Protein AF-A0A7R8WBE5-F1 (afdb_monomer)

Radius of gyration: 30.14 Å; Cα contacts (8 Å, |Δi|>4): 657; chains: 1; bounding box: 67×29×109 Å

pLDDT: mean 89.68, std 11.78, range [39.59, 98.5]

InterPro domains:
  IPR008979 Galactose-binding-like domain superfamily [SSF49785] (114-246)

Sequence (251 aa):
MANLNPIDLLEPILEKFLTEACFDDVQCVVNNSTCAAGICGCSSSFTALGNEICLPVRTTLGEPCMEQLQCYTNINNSVCDNVTKTCKCSVDYYSPDNIRCIYALFHCGGEVVPAIPITDHQTSTRIVSCDTCVPVLDVDVILSVSHTYFKDLEFRLEYTETGSYSVLRESGCNFDGYVDLITIDEGGTAGNFQDLCNSATSPPSHIPSTPLSVFNGLNSCGTWNLSIYDNFSGDSGTLEHVELVIRTGTV

Solvent-accessible surface area (backbone atoms only — not comparable to full-atom values): 13232 Å² total; per-residue (Å²): 140,81,84,86,77,95,79,85,87,71,76,77,77,66,75,31,46,44,78,36,78,36,90,46,40,87,29,25,66,33,66,64,33,30,40,54,97,44,24,13,35,46,32,97,61,31,41,67,56,76,50,68,39,47,43,65,48,36,73,44,51,66,42,78,41,92,48,47,63,27,20,33,74,67,20,52,59,29,29,39,36,90,84,82,32,19,18,39,49,32,91,69,31,23,49,95,75,41,52,50,39,43,74,20,65,45,79,26,51,65,66,96,54,85,60,44,69,39,43,52,73,36,76,31,75,47,83,32,61,26,88,62,76,42,51,26,67,43,54,34,43,35,38,22,41,42,27,56,49,47,22,34,42,26,33,35,43,30,40,62,91,76,64,48,66,27,42,40,22,58,59,40,60,90,26,73,44,64,33,56,44,36,35,36,25,70,85,28,79,64,44,51,46,45,73,63,47,88,67,57,44,52,82,59,28,17,15,35,70,36,58,48,66,75,48,47,70,38,68,52,38,47,53,32,39,43,36,38,32,28,74,47,78,94,49,47,32,32,43,57,44,52,29,37,41,35,31,38,66,77,130

Nearest PDB structures (foldseek):
  1p8j-assembly1_A  TM=6.246E-01  e=1.361E-04  Mus musculus
  3wqb-assembly1_A  TM=5.969E-01  e=2.625E-04  Aeromonas sobria
  3hjr-assembly1_A  TM=5.624E-01  e=7.427E-04  Aeromonas sobria
  5ta5-assembly3_A  TM=5.696E-01  e=3.823E-02  Bacteroides uniformis
  9b45-assembly1_1  TM=2.164E-01  e=1.138E+00  Pseudomonas virus Pa193

Organism: NCBI:txid163714

Foldseek 3Di:
DDDDDPPDPDDPLCAAWFQDFADFQVNDPAPQWTQDPRTIAHHPQWHDDPGRHTHGADQFWFAAADFQCSDCVQAPQWGQDPPSNTIAGHPQWADPPRRYTDGQKDKWFQDQDDWWKAAAQDKDKDKTFDPDWFFFPFKKKKWFKWKQWPLQKWKKKADVVVRQIFGQEDRDDGAGTGEGIAIEAQVFPVEAPHPDHYYDHPPPHHYGPGHPCSRGRPIPGDIMMIMMGGRHHDMMMITRGIMMITGHHDD

Secondary structure (DSSP, 8-state):
---------------B-TTSB-SSGGGB-STTEEEETTEEEE-TTEEEETTTEEEEPP-STT-B-SSHHHHHTTSTTEEE-TTT-BEEEPTTEE-SSSS--EESEEEEE----PPEEEETT-EEEEEEEE----B-SEEEEEEEEEES-GGGEEEEEEETTTTEEEEEE-S-S---S-EEEEEE-TT-SS-BGGG--S---SSSPBB-SS-GGGGTTSB--EEEEEEEEE-SSS-EEEEEEEEEEEE----

Structure (mmCIF, N/CA/C/O backbone):
data_AF-A0A7R8WBE5-F1
#
_entry.id   AF-A0A7R8WBE5-F1
#
loop_
_atom_site.group_PDB
_atom_site.id
_atom_site.type_symbol
_atom_site.label_atom_id
_atom_site.label_alt_id
_atom_site.label_comp_id
_atom_site.label_asym_id
_atom_site.label_entity_id
_atom_site.label_seq_id
_atom_site.pdbx_PDB_ins_code
_atom_site.Cartn_x
_atom_site.Cartn_y
_atom_site.Cartn_z
_atom_site.occupancy
_atom_site.B_iso_or_equiv
_atom_site.auth_seq_id
_atom_site.auth_comp_id
_atom_site.auth_asym_id
_atom_site.auth_atom_id
_atom_site.pdbx_PDB_model_num
ATOM 1 N N . MET A 1 1 ? 44.873 8.855 -76.104 1.00 40.56 1 MET A N 1
ATOM 2 C CA . MET A 1 1 ? 45.279 9.372 -74.779 1.00 40.56 1 MET A CA 1
ATOM 3 C C . MET A 1 1 ? 44.206 10.366 -74.361 1.00 40.56 1 MET A C 1
ATOM 5 O O . MET A 1 1 ? 43.999 11.298 -75.113 1.00 40.56 1 MET A O 1
ATOM 9 N N . ALA A 1 2 ? 43.420 10.210 -73.305 1.00 41.62 2 ALA A N 1
ATOM 10 C CA . ALA A 1 2 ? 43.362 9.205 -72.256 1.00 41.62 2 ALA A CA 1
ATOM 11 C C . ALA A 1 2 ? 41.883 8.905 -71.943 1.00 41.62 2 ALA A C 1
ATOM 13 O O . ALA A 1 2 ? 40.996 9.704 -72.229 1.00 41.62 2 ALA A O 1
ATOM 14 N N . ASN A 1 3 ? 41.671 7.700 -71.433 1.00 39.59 3 ASN A N 1
ATOM 15 C CA . ASN A 1 3 ? 40.405 7.052 -71.132 1.00 39.59 3 ASN A CA 1
ATOM 16 C C . ASN A 1 3 ? 39.716 7.746 -69.942 1.00 39.59 3 ASN A C 1
ATOM 18 O O . ASN A 1 3 ? 40.374 7.991 -68.932 1.00 39.59 3 ASN A O 1
ATOM 22 N N . LEU A 1 4 ? 38.421 8.050 -70.044 1.00 49.06 4 LEU A N 1
ATOM 23 C CA . LEU A 1 4 ? 37.615 8.429 -68.882 1.00 49.06 4 LEU A CA 1
ATOM 24 C C . LEU A 1 4 ? 37.269 7.139 -68.127 1.00 49.06 4 LEU A C 1
ATOM 26 O O . LEU A 1 4 ? 36.445 6.360 -68.597 1.00 49.06 4 LEU A O 1
ATOM 30 N N . ASN A 1 5 ? 37.906 6.904 -66.979 1.00 46.28 5 ASN A N 1
ATOM 31 C CA . ASN A 1 5 ? 37.453 5.894 -66.022 1.00 46.28 5 ASN A CA 1
ATOM 32 C C . ASN A 1 5 ? 36.338 6.505 -65.156 1.00 46.28 5 ASN A C 1
ATOM 34 O O . ASN A 1 5 ? 36.605 7.489 -64.466 1.00 46.28 5 ASN A O 1
ATOM 38 N N . PRO A 1 6 ? 35.121 5.937 -65.124 1.00 51.88 6 PRO A N 1
ATOM 39 C CA . PRO A 1 6 ? 34.110 6.298 -64.144 1.00 51.88 6 PRO A CA 1
ATOM 40 C C . PRO A 1 6 ? 34.308 5.431 -62.893 1.00 51.88 6 PRO A C 1
ATOM 42 O O . PRO A 1 6 ? 33.522 4.529 -62.630 1.00 51.88 6 PRO A O 1
ATOM 45 N N . ILE A 1 7 ? 35.402 5.637 -62.159 1.00 53.59 7 ILE A N 1
ATOM 46 C CA . ILE A 1 7 ? 35.627 4.986 -60.859 1.00 53.59 7 ILE A CA 1
ATOM 47 C C . ILE A 1 7 ? 36.315 6.001 -59.943 1.00 53.59 7 ILE A C 1
ATOM 49 O O . ILE A 1 7 ? 37.537 6.007 -59.878 1.00 53.59 7 ILE A O 1
ATOM 53 N N . ASP A 1 8 ? 35.533 6.908 -59.345 1.00 48.53 8 ASP A N 1
ATOM 54 C CA . ASP A 1 8 ? 35.791 7.492 -58.009 1.00 48.53 8 ASP A CA 1
ATOM 55 C C . ASP A 1 8 ? 34.683 8.488 -57.608 1.00 48.53 8 ASP A C 1
ATOM 57 O O . ASP A 1 8 ? 34.889 9.689 -57.457 1.00 48.53 8 ASP A O 1
ATOM 61 N N . LEU A 1 9 ? 33.452 7.992 -57.467 1.00 49.88 9 LEU A N 1
ATOM 62 C CA . LEU A 1 9 ? 32.398 8.698 -56.729 1.00 49.88 9 LEU A CA 1
ATOM 63 C C . LEU A 1 9 ? 31.740 7.726 -55.750 1.00 49.88 9 LEU A C 1
ATOM 65 O O . LEU A 1 9 ? 30.542 7.473 -55.811 1.00 49.88 9 LEU A O 1
ATOM 69 N N . LEU A 1 10 ? 32.538 7.152 -54.857 1.00 52.06 10 LEU A N 1
ATOM 70 C CA . LEU A 1 10 ? 32.039 6.829 -53.529 1.00 52.06 10 LEU A CA 1
ATOM 71 C C . LEU A 1 10 ? 32.859 7.692 -52.579 1.00 52.06 10 LEU A C 1
ATOM 73 O O . LEU A 1 10 ? 34.027 7.401 -52.330 1.00 52.06 10 LEU A O 1
ATOM 77 N N . GLU A 1 11 ? 32.268 8.777 -52.076 1.00 59.34 11 GLU A N 1
ATOM 78 C CA . GLU A 1 11 ? 32.771 9.327 -50.821 1.00 59.34 11 GLU A CA 1
ATOM 79 C C . GLU A 1 11 ? 32.817 8.167 -49.813 1.00 59.34 11 GLU A C 1
ATOM 81 O O . GLU A 1 11 ? 31.879 7.358 -49.794 1.00 59.34 11 GLU A O 1
ATOM 86 N N . PRO A 1 12 ? 33.896 8.018 -49.023 1.00 62.59 12 PRO A N 1
ATOM 87 C CA . PRO A 1 12 ? 33.910 7.009 -47.980 1.00 62.59 12 PRO A CA 1
ATOM 88 C C . PRO A 1 12 ? 32.681 7.259 -47.111 1.00 62.59 12 PRO A C 1
ATOM 90 O O . PRO A 1 12 ? 32.486 8.379 -46.634 1.00 62.59 12 PRO A O 1
ATOM 93 N N . ILE A 1 13 ? 31.827 6.242 -46.965 1.00 64.94 13 ILE A N 1
ATOM 94 C CA . ILE A 1 13 ? 30.697 6.299 -46.041 1.00 64.94 13 ILE A CA 1
ATOM 95 C C . ILE A 1 13 ? 31.324 6.607 -44.686 1.00 64.94 13 ILE A C 1
ATOM 97 O O . ILE A 1 13 ? 32.017 5.765 -44.121 1.00 64.94 13 ILE A O 1
ATOM 101 N N . LEU A 1 14 ? 31.185 7.853 -44.229 1.00 78.12 14 LEU A N 1
ATOM 102 C CA . LEU A 1 14 ? 31.718 8.255 -42.940 1.00 78.12 14 LEU A CA 1
ATOM 103 C C . LEU A 1 14 ? 30.931 7.466 -41.903 1.00 78.12 14 LEU A C 1
ATOM 105 O O . LEU A 1 14 ? 29.740 7.718 -41.735 1.00 78.12 14 LEU A O 1
ATOM 109 N N . GLU A 1 15 ? 31.596 6.486 -41.304 1.00 84.06 15 GLU A N 1
ATOM 110 C CA . GLU A 1 15 ? 31.075 5.630 -40.250 1.00 84.06 15 GLU A CA 1
ATOM 111 C C . GLU A 1 15 ? 30.849 6.459 -38.984 1.00 84.06 15 GLU A C 1
ATOM 113 O O . GLU A 1 15 ? 31.760 7.155 -38.532 1.00 84.06 15 GLU A O 1
ATOM 118 N N . LYS A 1 16 ? 29.626 6.420 -38.445 1.00 90.75 16 LYS A N 1
ATOM 119 C CA . LYS A 1 16 ? 29.186 7.262 -37.328 1.00 90.75 16 LYS A CA 1
ATOM 120 C C . LYS A 1 16 ? 28.646 6.445 -36.168 1.00 90.75 16 LYS A C 1
ATOM 122 O O . LYS A 1 16 ? 27.872 5.502 -36.351 1.00 90.75 16 LYS A O 1
ATOM 127 N N . PHE A 1 17 ? 29.038 6.845 -34.970 1.00 93.12 17 PHE A N 1
ATOM 128 C CA . PHE A 1 17 ? 28.568 6.307 -33.702 1.00 93.12 17 PHE A CA 1
ATOM 129 C C . PHE A 1 17 ? 27.264 6.980 -33.267 1.00 93.12 17 PHE A C 1
ATOM 131 O O . PHE A 1 17 ? 26.779 7.928 -33.890 1.00 93.12 17 PHE A O 1
ATOM 138 N N . LEU A 1 18 ? 26.656 6.483 -32.189 1.00 93.62 18 LEU A N 1
ATOM 139 C CA . LEU A 1 18 ? 25.436 7.097 -31.667 1.00 93.62 18 LEU A CA 1
ATOM 140 C C . LEU A 1 18 ? 25.699 8.556 -31.274 1.00 93.62 18 LEU A C 1
ATOM 142 O O . LEU A 1 18 ? 26.804 8.913 -30.868 1.00 93.62 18 LEU A O 1
ATOM 146 N N . THR A 1 19 ? 24.656 9.383 -31.342 1.00 93.31 19 THR A N 1
ATOM 147 C CA . THR A 1 19 ? 24.654 10.840 -31.097 1.00 93.31 19 THR A CA 1
ATOM 148 C C . THR A 1 19 ? 25.354 11.695 -32.159 1.00 93.31 19 THR A C 1
ATOM 150 O O . THR A 1 19 ? 25.241 12.920 -32.120 1.00 93.31 19 THR A O 1
ATOM 153 N N . GLU A 1 20 ? 26.005 11.085 -33.150 1.00 94.88 20 GLU A N 1
ATOM 154 C CA . GLU A 1 20 ? 26.612 11.804 -34.270 1.00 94.88 20 GLU A CA 1
ATOM 155 C C . GLU A 1 20 ? 25.598 12.097 -35.386 1.00 94.88 20 GLU A C 1
ATOM 157 O O . GLU A 1 20 ? 24.653 11.342 -35.618 1.00 94.88 20 GLU A O 1
ATOM 162 N N . ALA A 1 21 ? 25.789 13.215 -36.091 1.00 94.69 21 ALA A N 1
ATOM 163 C CA . ALA A 1 21 ? 24.868 13.664 -37.132 1.00 94.69 21 ALA A CA 1
ATOM 164 C C . ALA A 1 21 ? 24.944 12.773 -38.378 1.00 94.69 21 ALA A C 1
ATOM 166 O O . ALA A 1 21 ? 26.038 12.552 -38.876 1.00 94.69 21 ALA A O 1
ATOM 167 N N . CYS A 1 22 ? 23.828 12.350 -38.958 1.00 94.62 22 CYS A N 1
ATOM 168 C CA . CYS A 1 22 ? 23.742 11.452 -40.115 1.00 94.62 22 CYS A CA 1
ATOM 169 C C . CYS A 1 22 ? 22.731 11.957 -41.158 1.00 94.62 22 CYS A C 1
ATOM 171 O O . CYS A 1 22 ? 21.943 12.864 -40.897 1.00 94.62 22 CYS A O 1
ATOM 173 N N . PHE A 1 23 ? 22.766 11.359 -42.346 1.00 93.25 23 PHE A N 1
ATOM 174 C CA . PHE A 1 23 ? 21.834 11.593 -43.449 1.00 93.25 23 PHE A CA 1
ATOM 175 C C . PHE A 1 23 ? 21.005 10.346 -43.788 1.00 93.25 23 PHE A C 1
ATOM 177 O O . PHE A 1 23 ? 19.874 10.492 -44.239 1.00 93.25 23 PHE A O 1
ATOM 184 N N . ASP A 1 24 ? 21.556 9.148 -43.570 1.00 92.38 24 ASP A N 1
ATOM 185 C CA . ASP A 1 24 ? 20.914 7.853 -43.828 1.00 92.38 24 ASP A CA 1
ATOM 186 C C . ASP A 1 24 ? 21.380 6.820 -42.781 1.00 92.38 24 ASP A C 1
ATOM 188 O O . ASP A 1 24 ? 22.461 6.965 -42.198 1.00 92.38 24 ASP A O 1
ATOM 192 N N . ASP A 1 25 ? 20.579 5.779 -42.559 1.00 92.62 25 ASP A N 1
ATOM 193 C CA . ASP A 1 25 ? 20.819 4.670 -41.630 1.00 92.62 25 ASP A CA 1
ATOM 194 C C . ASP A 1 25 ? 22.159 3.975 -41.897 1.00 92.62 25 ASP A C 1
ATOM 196 O O . ASP A 1 25 ? 22.842 3.572 -40.960 1.00 92.62 25 ASP A O 1
ATOM 200 N N . VAL A 1 26 ? 22.584 3.895 -43.164 1.00 91.38 26 VAL A N 1
ATOM 201 C CA . VAL A 1 26 ? 23.841 3.238 -43.577 1.00 91.38 26 VAL A CA 1
ATOM 202 C C . VAL A 1 26 ? 25.085 3.885 -42.949 1.00 91.38 26 VAL A C 1
ATOM 204 O O . VAL A 1 26 ? 26.120 3.235 -42.825 1.00 91.38 26 VAL A O 1
ATOM 207 N N . GLN A 1 27 ? 25.007 5.155 -42.541 1.00 94.19 27 GLN A N 1
ATOM 208 C CA . GLN A 1 27 ? 26.122 5.836 -41.873 1.00 94.19 27 GLN A CA 1
ATOM 209 C C . GLN A 1 27 ? 26.265 5.434 -40.404 1.00 94.19 27 GLN A C 1
ATOM 211 O O . GLN A 1 27 ? 27.336 5.624 -39.833 1.00 94.19 27 GLN A O 1
ATOM 216 N N . CYS A 1 28 ? 25.211 4.906 -39.783 1.00 94.38 28 CYS A N 1
ATOM 217 C CA . CYS A 1 28 ? 25.206 4.552 -38.374 1.00 94.38 28 CYS A CA 1
ATOM 218 C C . CYS A 1 28 ? 25.746 3.129 -38.196 1.00 94.38 28 CYS A C 1
ATOM 220 O O . CYS A 1 28 ? 25.062 2.144 -38.467 1.00 94.38 28 CYS A O 1
ATOM 222 N N . VAL A 1 29 ? 26.998 3.008 -37.747 1.00 94.31 29 VAL A N 1
ATOM 223 C CA . VAL A 1 29 ? 27.699 1.708 -37.722 1.00 94.31 29 VAL A CA 1
ATOM 224 C C . VAL A 1 29 ? 27.355 0.833 -36.530 1.00 94.31 29 VAL A C 1
ATOM 226 O O . VAL A 1 29 ? 27.657 -0.361 -36.518 1.00 94.31 29 VAL A O 1
ATOM 229 N N . VAL A 1 30 ? 26.727 1.409 -35.507 1.00 95.00 30 VAL A N 1
ATOM 230 C CA . VAL A 1 30 ? 26.312 0.657 -34.325 1.00 95.00 30 VAL A CA 1
ATOM 231 C C . VAL A 1 30 ? 25.180 -0.297 -34.711 1.00 95.00 30 VAL A C 1
ATOM 233 O O . VAL A 1 30 ? 24.183 0.102 -35.310 1.00 95.00 30 VAL A O 1
ATOM 236 N N . ASN A 1 31 ? 25.307 -1.578 -34.361 1.00 95.31 31 ASN A N 1
ATOM 237 C CA . ASN A 1 31 ? 24.268 -2.563 -34.665 1.00 95.31 31 ASN A CA 1
ATOM 238 C C . ASN A 1 31 ? 22.926 -2.156 -34.047 1.00 95.31 31 ASN A C 1
ATOM 240 O O . ASN A 1 31 ? 22.862 -1.803 -32.871 1.00 95.31 31 ASN A O 1
ATOM 244 N N . ASN A 1 32 ? 21.848 -2.277 -34.827 1.00 95.81 32 ASN A N 1
ATOM 245 C CA . ASN A 1 32 ? 20.503 -1.826 -34.456 1.00 95.81 32 ASN A CA 1
ATOM 246 C C . ASN A 1 32 ? 20.401 -0.310 -34.224 1.00 95.81 32 ASN A C 1
ATOM 248 O O . ASN A 1 32 ? 19.557 0.137 -33.443 1.00 95.81 32 ASN A O 1
ATOM 252 N N . SER A 1 33 ? 21.234 0.485 -34.897 1.00 96.62 33 SER A N 1
ATOM 253 C CA . SER A 1 33 ? 21.090 1.938 -34.965 1.00 96.62 33 SER A CA 1
ATOM 254 C C . SER A 1 33 ? 20.481 2.389 -36.295 1.00 96.62 33 SER A C 1
ATOM 256 O O . SER A 1 33 ? 20.549 1.683 -37.298 1.00 96.62 33 SER A O 1
ATOM 258 N N . THR A 1 34 ? 19.825 3.543 -36.265 1.00 96.62 34 THR A N 1
ATOM 259 C CA . THR A 1 34 ? 19.151 4.194 -37.394 1.00 96.62 34 THR A CA 1
ATOM 260 C C . THR A 1 34 ? 19.415 5.692 -37.335 1.00 96.62 34 THR A C 1
ATOM 262 O O . THR A 1 34 ? 19.589 6.262 -36.252 1.00 96.62 34 THR A O 1
ATOM 265 N N . CYS A 1 35 ? 19.391 6.347 -38.485 1.00 96.12 35 CYS A N 1
ATOM 266 C CA . CYS A 1 35 ? 19.456 7.784 -38.613 1.00 96.12 35 CYS A CA 1
ATOM 267 C C . CYS A 1 35 ? 18.069 8.403 -38.405 1.00 96.12 35 CYS A C 1
ATOM 269 O O . CYS A 1 35 ? 17.251 8.501 -39.320 1.00 96.12 35 CYS A O 1
ATOM 271 N N . ALA A 1 36 ? 17.797 8.862 -37.185 1.00 95.25 36 ALA A N 1
ATOM 272 C CA . ALA A 1 36 ? 16.533 9.497 -36.832 1.00 95.25 36 ALA A CA 1
ATOM 273 C C . ALA A 1 36 ? 16.748 10.989 -36.568 1.00 95.25 36 ALA A C 1
ATOM 275 O O . ALA A 1 36 ? 17.616 11.378 -35.792 1.00 95.25 36 ALA A O 1
ATOM 276 N N . ALA A 1 37 ? 15.954 11.842 -37.223 1.00 93.62 37 ALA A N 1
ATOM 277 C CA . ALA A 1 37 ? 16.069 13.302 -37.112 1.00 93.62 37 ALA A CA 1
ATOM 278 C C . ALA A 1 37 ? 17.494 13.840 -37.388 1.00 93.62 37 ALA A C 1
ATOM 280 O O . ALA A 1 37 ? 17.921 14.832 -36.800 1.00 93.62 37 ALA A O 1
ATOM 281 N N . GLY A 1 38 ? 18.223 13.180 -38.295 1.00 93.62 38 GLY A N 1
ATOM 282 C CA . GLY A 1 38 ? 19.586 13.549 -38.667 1.00 93.62 38 GLY A CA 1
ATOM 283 C C . GLY A 1 38 ? 20.644 13.197 -37.621 1.00 93.62 38 GLY A C 1
ATOM 284 O O . GLY A 1 38 ? 21.739 13.748 -37.682 1.00 93.62 38 GLY A O 1
ATOM 285 N N . ILE A 1 39 ? 20.341 12.316 -36.661 1.00 95.81 39 ILE A N 1
ATOM 286 C CA . ILE A 1 39 ? 21.272 11.836 -35.631 1.00 95.81 39 ILE A CA 1
ATOM 287 C C . ILE A 1 39 ? 21.209 10.304 -35.555 1.00 95.81 39 ILE A C 1
ATOM 289 O O . ILE A 1 39 ? 20.126 9.717 -35.556 1.00 95.81 39 ILE A O 1
ATOM 293 N N . CYS A 1 40 ? 22.367 9.647 -35.476 1.00 96.81 40 CYS A N 1
ATOM 294 C CA . CYS A 1 40 ? 22.437 8.209 -35.249 1.00 96.81 40 CYS A CA 1
ATOM 295 C C . CYS A 1 40 ? 21.942 7.881 -33.838 1.00 96.81 40 CYS A C 1
ATOM 297 O O . CYS A 1 40 ? 22.494 8.349 -32.840 1.00 96.81 40 CYS A O 1
ATOM 299 N N . GLY A 1 41 ? 20.904 7.058 -33.748 1.00 95.81 41 GLY A N 1
ATOM 300 C CA . GLY A 1 41 ? 20.312 6.604 -32.495 1.00 95.81 41 GLY A CA 1
ATOM 301 C C . GLY A 1 41 ? 19.938 5.132 -32.573 1.00 95.81 41 GLY A C 1
ATOM 302 O O . GLY A 1 41 ? 19.920 4.546 -33.651 1.00 95.81 41 GLY A O 1
ATOM 303 N N . CYS A 1 42 ? 19.644 4.513 -31.434 1.00 96.75 42 CYS A N 1
ATOM 304 C CA . CYS A 1 42 ? 19.151 3.141 -31.440 1.00 96.75 42 CYS A CA 1
ATOM 305 C C . CYS A 1 42 ? 17.768 3.050 -32.103 1.00 96.75 42 CYS A C 1
ATOM 307 O O . CYS A 1 42 ? 16.942 3.955 -31.980 1.00 96.75 42 CYS A O 1
ATOM 309 N N . SER A 1 43 ? 17.520 1.935 -32.789 1.00 95.12 43 SER A N 1
ATOM 310 C CA . SER A 1 43 ? 16.213 1.589 -33.355 1.00 95.12 43 SER A CA 1
ATOM 311 C C . SER A 1 43 ? 15.141 1.537 -32.259 1.00 95.12 43 SER A C 1
ATOM 313 O O . SER A 1 43 ? 15.453 1.327 -31.092 1.00 95.12 43 SER A O 1
ATOM 315 N N . SER A 1 44 ? 13.861 1.632 -32.624 1.00 90.00 44 SER A N 1
ATOM 316 C CA . SER A 1 44 ? 12.729 1.777 -31.684 1.00 90.00 44 SER A CA 1
ATOM 317 C C . SER A 1 44 ? 12.587 0.698 -30.595 1.00 90.00 44 SER A C 1
ATOM 319 O O . SER A 1 44 ? 11.914 0.930 -29.597 1.00 90.00 44 SER A O 1
ATOM 321 N N . SER A 1 45 ? 13.197 -0.479 -30.767 1.00 93.75 45 SER A N 1
ATOM 322 C CA . SER A 1 45 ? 13.199 -1.578 -29.780 1.00 93.75 45 SER A CA 1
ATOM 323 C C . SER A 1 45 ? 14.507 -1.685 -28.987 1.00 93.75 45 SER A C 1
ATOM 325 O O . SER A 1 45 ? 14.741 -2.679 -28.300 1.00 93.75 45 SER A O 1
ATOM 327 N N . PHE A 1 46 ? 15.382 -0.689 -29.105 1.00 96.06 46 PHE A N 1
ATOM 328 C CA . PHE A 1 46 ? 16.710 -0.676 -28.515 1.00 96.06 46 PHE A CA 1
ATOM 329 C C . PHE A 1 46 ? 16.974 0.631 -27.770 1.00 96.06 46 PHE A C 1
ATOM 331 O O . PHE A 1 46 ? 16.431 1.684 -28.088 1.00 96.06 46 PHE A O 1
ATOM 338 N N . THR A 1 47 ? 17.844 0.556 -26.774 1.00 94.88 47 THR A N 1
ATOM 339 C CA . THR A 1 47 ? 18.241 1.674 -25.926 1.00 94.88 47 THR A CA 1
ATOM 340 C C . THR A 1 47 ? 19.760 1.758 -25.849 1.00 94.88 47 THR A C 1
ATOM 342 O O . THR A 1 47 ? 20.452 0.737 -25.898 1.00 94.88 47 THR A O 1
ATOM 345 N N . ALA A 1 48 ? 20.285 2.979 -25.797 1.00 94.56 48 ALA A N 1
ATOM 346 C CA . ALA A 1 48 ? 21.713 3.237 -25.928 1.00 94.56 48 ALA A CA 1
ATOM 347 C C . ALA A 1 48 ? 22.443 3.025 -24.595 1.00 94.56 48 ALA A C 1
ATOM 349 O O . ALA A 1 48 ? 22.144 3.690 -23.604 1.00 94.56 48 ALA A O 1
ATOM 350 N N . LEU A 1 49 ? 23.440 2.142 -24.582 1.00 93.44 49 LEU A N 1
ATOM 351 C CA . LEU A 1 49 ? 24.450 2.076 -23.530 1.00 93.44 49 LEU A CA 1
ATOM 352 C C . LEU A 1 49 ? 25.718 2.764 -24.046 1.00 93.44 49 LEU A C 1
ATOM 354 O O . LEU A 1 49 ? 26.487 2.189 -24.816 1.00 93.44 49 LEU A O 1
ATOM 358 N N . GLY A 1 50 ? 25.922 4.014 -23.632 1.00 90.50 50 GLY A N 1
ATOM 359 C CA . GLY A 1 50 ? 26.983 4.852 -24.193 1.00 90.50 50 GLY A CA 1
ATOM 360 C C . GLY A 1 50 ? 26.725 5.181 -25.667 1.00 90.50 50 GLY A C 1
ATOM 361 O O . GLY A 1 50 ? 25.576 5.305 -26.089 1.00 90.50 50 GLY A O 1
ATOM 362 N N . ASN A 1 51 ? 27.793 5.338 -26.449 1.00 91.56 51 ASN A N 1
ATOM 363 C CA . ASN A 1 51 ? 27.731 5.707 -27.866 1.00 91.56 51 ASN A CA 1
ATOM 364 C C . ASN A 1 51 ? 27.957 4.533 -28.840 1.00 91.56 51 ASN A C 1
ATOM 366 O O . ASN A 1 51 ? 27.894 4.729 -30.052 1.00 91.56 51 ASN A O 1
ATOM 370 N N . GLU A 1 52 ? 28.216 3.329 -28.328 1.00 93.62 52 GLU A N 1
ATOM 371 C CA . GLU A 1 52 ? 28.679 2.185 -29.131 1.00 93.62 52 GLU A CA 1
ATOM 372 C C . GLU A 1 52 ? 27.731 0.981 -29.099 1.00 93.62 52 GLU A C 1
ATOM 374 O O . GLU A 1 52 ? 27.871 0.067 -29.911 1.00 93.62 52 GLU A O 1
ATOM 379 N N . ILE A 1 53 ? 26.773 0.944 -28.166 1.00 94.56 53 ILE A N 1
ATOM 380 C CA . ILE A 1 53 ? 25.970 -0.254 -27.907 1.00 94.56 53 ILE A CA 1
ATOM 381 C C . ILE A 1 53 ? 24.486 0.099 -27.880 1.00 94.56 53 ILE A C 1
ATOM 383 O O . ILE A 1 53 ? 24.039 0.918 -27.081 1.00 94.56 53 ILE A O 1
ATOM 387 N N . CYS A 1 54 ? 23.709 -0.601 -28.704 1.00 96.44 54 CYS A N 1
ATOM 388 C CA . CYS A 1 54 ? 22.255 -0.629 -28.621 1.00 96.44 54 CYS A CA 1
ATOM 389 C C . CYS A 1 54 ? 21.804 -1.945 -27.985 1.00 96.44 54 CYS A C 1
ATOM 391 O O . CYS A 1 54 ? 21.972 -3.024 -28.557 1.00 96.44 54 CYS A O 1
ATOM 393 N N . LEU A 1 55 ? 21.225 -1.856 -26.790 1.00 96.12 55 LEU A N 1
ATOM 394 C CA . LEU A 1 55 ? 20.686 -2.994 -26.052 1.00 96.12 55 LEU A CA 1
ATOM 395 C C . LEU A 1 55 ? 19.190 -3.153 -26.320 1.00 96.12 55 LEU A C 1
ATOM 397 O O . LEU A 1 55 ? 18.492 -2.146 -26.380 1.00 96.12 55 LEU A O 1
ATOM 401 N N . PRO A 1 56 ? 18.665 -4.384 -26.445 1.00 96.62 56 PRO A N 1
ATOM 402 C CA . PRO A 1 56 ? 17.235 -4.586 -26.624 1.00 96.62 56 PRO A CA 1
ATOM 403 C C . PRO A 1 56 ? 16.484 -4.123 -25.374 1.00 96.62 56 PRO A C 1
ATOM 405 O O . PRO A 1 56 ? 16.840 -4.506 -24.251 1.00 96.62 56 PRO A O 1
ATOM 408 N N . VAL A 1 57 ? 15.445 -3.318 -25.581 1.00 96.25 57 VAL A N 1
ATOM 409 C CA . VAL A 1 57 ? 14.516 -2.904 -24.529 1.00 96.25 57 VAL A CA 1
ATOM 410 C C . VAL A 1 57 ? 13.599 -4.074 -24.194 1.00 96.25 57 VAL A C 1
ATOM 412 O O . VAL A 1 57 ? 13.113 -4.773 -25.084 1.00 96.25 57 VAL A O 1
ATOM 415 N N . ARG A 1 58 ? 13.373 -4.305 -22.902 1.00 96.88 58 ARG A N 1
ATOM 416 C CA . ARG A 1 58 ? 12.457 -5.329 -22.404 1.00 96.88 58 ARG A CA 1
ATOM 417 C C . ARG A 1 58 ? 11.046 -4.785 -22.334 1.00 96.88 58 ARG A C 1
ATOM 419 O O . ARG A 1 58 ? 10.820 -3.626 -22.004 1.00 96.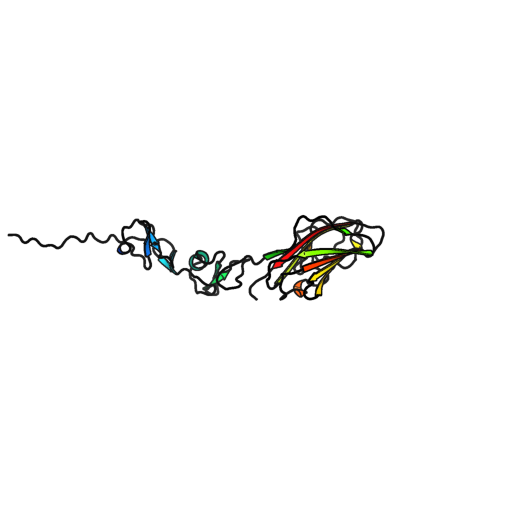88 58 ARG A O 1
ATOM 426 N N . THR A 1 59 ? 10.105 -5.636 -22.700 1.00 95.00 59 THR A N 1
ATOM 427 C CA . THR A 1 59 ? 8.674 -5.322 -22.775 1.00 95.00 59 THR A CA 1
ATOM 428 C C . THR A 1 59 ? 7.883 -6.050 -21.701 1.00 95.00 59 THR A C 1
ATOM 430 O O . THR A 1 59 ? 6.763 -5.651 -21.397 1.00 95.00 59 THR A O 1
ATOM 433 N N . THR A 1 60 ? 8.478 -7.083 -21.098 1.00 96.25 60 THR A N 1
ATOM 434 C CA . THR A 1 60 ? 7.889 -7.850 -20.005 1.00 96.25 60 THR A CA 1
ATOM 435 C C . THR A 1 60 ? 8.897 -8.067 -18.875 1.00 96.25 60 THR A C 1
ATOM 437 O O . THR A 1 60 ? 10.111 -8.158 -19.079 1.00 96.25 60 THR A O 1
ATOM 440 N N . LEU A 1 61 ? 8.389 -8.141 -17.650 1.00 95.94 61 LEU A N 1
ATOM 441 C CA . LEU A 1 61 ? 9.146 -8.581 -16.486 1.00 95.94 61 LEU A CA 1
ATOM 442 C C . LEU A 1 61 ? 9.467 -10.076 -16.605 1.00 95.94 61 LEU A C 1
ATOM 444 O O . LEU A 1 61 ? 8.745 -10.839 -17.245 1.00 95.94 61 LEU A O 1
ATOM 448 N N . GLY A 1 62 ? 10.578 -10.491 -16.003 1.00 95.31 62 GLY A N 1
ATOM 449 C CA . GLY A 1 62 ? 11.152 -11.828 -16.147 1.00 95.31 62 GLY A CA 1
ATOM 450 C C . GLY A 1 62 ? 12.063 -11.986 -17.369 1.00 95.31 62 GLY A C 1
ATOM 451 O O . GLY A 1 62 ? 12.823 -12.952 -17.433 1.00 95.31 62 GLY A O 1
ATOM 452 N N . GLU A 1 63 ? 12.067 -11.038 -18.314 1.00 96.69 63 GLU A N 1
ATOM 453 C CA . GLU A 1 63 ? 13.015 -11.075 -19.430 1.00 96.69 63 GLU A CA 1
ATOM 454 C C . GLU A 1 63 ? 14.460 -10.892 -18.949 1.00 96.69 63 GLU A C 1
ATOM 456 O O . GLU A 1 63 ? 14.718 -10.071 -18.062 1.00 96.69 63 GLU A O 1
ATOM 461 N N . PRO A 1 64 ? 15.427 -11.612 -19.548 1.00 96.81 64 PRO A N 1
ATOM 462 C CA . PRO A 1 64 ? 16.821 -11.525 -19.147 1.00 96.81 64 PRO A CA 1
ATOM 463 C C . PRO A 1 64 ? 17.384 -10.137 -19.443 1.00 96.81 64 PRO A C 1
ATOM 465 O O . PRO A 1 64 ? 17.178 -9.579 -20.520 1.00 96.81 64 PRO A O 1
ATOM 468 N N . CYS A 1 65 ? 18.162 -9.586 -18.529 1.00 96.94 65 CYS A N 1
ATOM 469 C CA . CYS A 1 65 ? 18.726 -8.250 -18.648 1.00 96.94 65 CYS A CA 1
ATOM 470 C C . CYS A 1 65 ? 20.204 -8.248 -18.256 1.00 96.94 65 CYS A C 1
ATOM 472 O O . CYS A 1 65 ? 20.684 -9.091 -17.497 1.00 96.94 65 CYS A O 1
ATOM 474 N N . MET A 1 66 ? 20.927 -7.283 -18.809 1.00 94.56 66 MET A N 1
ATOM 475 C CA . MET A 1 66 ? 22.322 -6.996 -18.489 1.00 94.56 66 MET A CA 1
ATOM 476 C C . MET A 1 66 ? 22.423 -5.661 -17.760 1.00 94.56 66 MET A C 1
ATOM 478 O O . MET A 1 66 ? 23.138 -5.565 -16.768 1.00 94.56 66 MET A O 1
ATOM 482 N N . GLU A 1 67 ? 21.654 -4.671 -18.219 1.00 95.44 67 GLU A N 1
ATOM 483 C CA . GLU A 1 67 ? 21.647 -3.313 -17.685 1.00 95.44 67 GLU A CA 1
ATOM 484 C C . GLU A 1 67 ? 20.252 -2.860 -17.259 1.00 95.44 67 GLU A C 1
ATOM 486 O O . GLU A 1 67 ? 19.237 -3.278 -17.822 1.00 95.44 67 GLU A O 1
ATOM 491 N N . GLN A 1 68 ? 20.214 -1.935 -16.297 1.00 94.94 68 GLN A N 1
ATOM 492 C CA . GLN A 1 68 ? 18.977 -1.353 -15.760 1.00 94.94 68 GLN A CA 1
ATOM 493 C C . GLN A 1 68 ? 18.117 -0.707 -16.852 1.00 94.94 68 GLN A C 1
ATOM 495 O O . GLN A 1 68 ? 16.894 -0.850 -16.861 1.00 94.94 68 GLN A O 1
ATOM 500 N N . LEU A 1 69 ? 18.776 -0.043 -17.809 1.00 94.81 69 LEU A N 1
ATOM 501 C CA . LEU A 1 69 ? 18.125 0.688 -18.891 1.00 94.81 69 LEU A CA 1
ATOM 502 C C . LEU A 1 69 ? 17.226 -0.217 -19.744 1.00 94.81 69 LEU A C 1
ATOM 504 O O . LEU A 1 69 ? 16.172 0.218 -20.190 1.00 94.81 69 LEU A O 1
ATOM 508 N N . GLN A 1 70 ? 17.582 -1.495 -19.907 1.00 96.44 70 GLN A N 1
ATOM 509 C CA . GLN A 1 70 ? 16.770 -2.432 -20.684 1.00 96.44 70 GLN A CA 1
ATOM 510 C C . GLN A 1 70 ? 15.380 -2.635 -20.079 1.00 96.44 70 GLN A C 1
ATOM 512 O O . GLN A 1 70 ? 14.421 -2.776 -20.828 1.00 96.44 70 GLN A O 1
ATOM 517 N N . CYS A 1 71 ? 15.267 -2.642 -18.751 1.00 97.06 71 CYS A N 1
ATOM 518 C CA . CYS A 1 71 ? 13.992 -2.812 -18.060 1.00 97.06 71 CYS A CA 1
ATOM 519 C C . CYS A 1 71 ? 13.249 -1.470 -17.959 1.00 97.06 71 CYS A C 1
ATOM 521 O O . CYS A 1 71 ? 12.087 -1.358 -18.352 1.00 97.06 71 CYS A O 1
ATOM 523 N N . TYR A 1 72 ? 13.950 -0.427 -17.501 1.00 95.69 72 TYR A N 1
ATOM 524 C CA . TYR A 1 72 ? 13.347 0.865 -17.172 1.00 95.69 72 TYR A CA 1
ATOM 525 C C . TYR A 1 72 ? 12.817 1.640 -18.391 1.00 95.69 72 TYR A C 1
ATOM 527 O O . TYR A 1 72 ? 11.890 2.428 -18.239 1.00 95.69 72 TYR A O 1
ATOM 535 N N . THR A 1 73 ? 13.361 1.431 -19.601 1.00 94.12 73 THR A N 1
ATOM 536 C CA . THR A 1 73 ? 12.959 2.214 -20.788 1.00 94.12 73 THR A CA 1
ATOM 537 C C . THR A 1 73 ? 11.480 2.044 -21.166 1.00 94.12 73 THR A C 1
ATOM 539 O O . THR A 1 73 ? 10.852 3.039 -21.516 1.00 94.12 73 THR A O 1
ATOM 542 N N . ASN A 1 74 ? 10.918 0.831 -21.091 1.00 93.69 74 ASN A N 1
ATOM 543 C CA . ASN A 1 74 ? 9.498 0.584 -21.408 1.00 93.69 74 ASN A CA 1
ATOM 544 C C . ASN A 1 74 ? 8.653 0.246 -20.176 1.00 93.69 74 ASN A C 1
ATOM 546 O O . ASN A 1 74 ? 7.441 0.456 -20.194 1.00 93.69 74 ASN A O 1
ATOM 550 N N . ILE A 1 75 ? 9.271 -0.270 -19.112 1.00 95.44 75 ILE A N 1
ATOM 551 C CA . ILE A 1 75 ? 8.583 -0.635 -17.877 1.00 95.44 75 ILE A CA 1
ATOM 552 C C . ILE A 1 75 ? 9.092 0.299 -16.782 1.00 95.44 75 ILE A C 1
ATOM 554 O O . ILE A 1 75 ? 10.088 0.020 -16.111 1.00 95.44 75 ILE A O 1
ATOM 558 N N . ASN A 1 76 ? 8.411 1.430 -16.605 1.00 95.94 76 ASN A N 1
ATOM 559 C CA . ASN A 1 76 ? 8.738 2.380 -15.542 1.00 95.94 76 ASN A CA 1
ATOM 560 C C . ASN A 1 76 ? 8.763 1.676 -14.180 1.00 95.94 76 ASN A C 1
ATOM 562 O O . ASN A 1 76 ? 7.950 0.790 -13.925 1.00 95.94 76 ASN A O 1
ATOM 566 N N . ASN A 1 77 ? 9.672 2.100 -13.299 1.00 96.19 77 ASN A N 1
ATOM 567 C CA . ASN A 1 77 ? 9.873 1.506 -11.971 1.00 96.19 77 ASN A CA 1
ATOM 568 C C . ASN A 1 77 ? 10.255 0.019 -12.002 1.00 96.19 77 ASN A C 1
ATOM 570 O O . ASN A 1 77 ? 9.939 -0.723 -11.073 1.00 96.19 77 ASN A O 1
ATOM 574 N N . SER A 1 78 ? 10.937 -0.417 -13.061 1.00 97.06 78 SER A N 1
ATOM 575 C CA . SER A 1 78 ? 11.582 -1.724 -13.118 1.00 97.06 78 SER A CA 1
ATOM 576 C C . SER A 1 78 ? 13.103 -1.607 -13.082 1.00 97.06 78 SER A C 1
ATOM 578 O O . SER A 1 78 ? 13.690 -0.589 -13.456 1.00 97.06 78 SER A O 1
ATOM 580 N N . VAL A 1 79 ? 13.735 -2.679 -12.618 1.00 96.94 79 VAL A N 1
ATOM 581 C CA . VAL A 1 79 ? 15.177 -2.839 -12.479 1.00 96.94 79 VAL A CA 1
ATOM 582 C C . VAL A 1 79 ? 15.605 -4.193 -13.021 1.00 96.94 79 VAL A C 1
ATOM 584 O O . VAL A 1 79 ? 14.879 -5.185 -12.942 1.00 96.94 79 VAL A O 1
ATOM 587 N N . CYS A 1 80 ? 16.826 -4.244 -13.531 1.00 97.12 80 CYS A N 1
ATOM 588 C CA . CYS A 1 80 ? 17.520 -5.488 -13.775 1.00 97.12 80 CYS A CA 1
ATOM 589 C C . CYS A 1 80 ? 18.016 -6.061 -12.445 1.00 97.12 80 CYS A C 1
ATOM 591 O O . CYS A 1 80 ? 18.856 -5.459 -11.768 1.00 97.12 80 CYS A O 1
ATOM 593 N N . ASP A 1 81 ? 17.489 -7.213 -12.045 1.00 96.44 81 ASP A N 1
ATOM 594 C CA . ASP A 1 81 ? 17.874 -7.854 -10.797 1.00 96.44 81 ASP A CA 1
ATOM 595 C C . ASP A 1 81 ? 19.297 -8.418 -10.860 1.00 96.44 81 ASP A C 1
ATOM 597 O O . ASP A 1 81 ? 19.659 -9.167 -11.769 1.00 96.44 81 ASP A O 1
ATOM 601 N N . ASN A 1 82 ? 20.111 -8.115 -9.851 1.00 93.75 82 ASN A N 1
ATOM 602 C CA . ASN A 1 82 ? 21.513 -8.528 -9.843 1.00 93.75 82 ASN A CA 1
ATOM 603 C C . ASN A 1 82 ? 21.713 -10.032 -9.620 1.00 93.75 82 ASN A C 1
ATOM 605 O O . ASN A 1 82 ? 22.779 -10.541 -9.971 1.00 93.75 82 ASN A O 1
ATOM 609 N N . VAL A 1 83 ? 20.716 -10.724 -9.061 1.00 93.94 83 VAL A N 1
ATOM 610 C CA . VAL A 1 83 ? 20.794 -12.147 -8.712 1.00 93.94 83 VAL A CA 1
ATOM 611 C C . VAL A 1 83 ? 20.249 -13.011 -9.847 1.00 93.94 83 VAL A C 1
ATOM 613 O O . VAL A 1 83 ? 20.964 -13.842 -10.396 1.00 93.94 83 VAL A O 1
ATOM 616 N N . THR A 1 84 ? 18.996 -12.790 -10.229 1.00 95.31 84 THR A N 1
ATOM 617 C CA . THR A 1 84 ? 18.287 -13.549 -11.267 1.00 95.31 84 THR A CA 1
ATOM 618 C C . THR A 1 84 ? 18.655 -13.109 -12.679 1.00 95.31 84 THR A C 1
ATOM 620 O O . THR A 1 84 ? 18.417 -13.863 -13.618 1.00 95.31 84 THR A O 1
ATOM 623 N N . LYS A 1 85 ? 19.242 -11.912 -12.846 1.00 96.56 85 LYS A N 1
ATOM 624 C CA . LYS A 1 85 ? 19.530 -11.298 -14.154 1.00 96.56 85 LYS A CA 1
ATOM 625 C C . LYS A 1 85 ? 18.288 -11.172 -15.032 1.00 96.56 85 LYS A C 1
ATOM 627 O O . LYS A 1 85 ? 18.365 -11.303 -16.251 1.00 96.56 85 LYS A O 1
ATOM 632 N N . THR A 1 86 ? 17.149 -10.893 -14.405 1.00 97.12 86 THR A N 1
ATOM 633 C CA . THR A 1 86 ? 15.873 -10.649 -15.082 1.00 97.12 86 THR A CA 1
ATOM 634 C C . THR A 1 86 ? 15.265 -9.315 -14.664 1.00 97.12 86 THR A C 1
ATOM 636 O O . THR A 1 86 ? 15.578 -8.790 -13.591 1.00 97.12 86 THR A O 1
ATOM 639 N N . CYS A 1 87 ? 14.419 -8.740 -15.518 1.00 97.62 87 CYS A N 1
ATOM 640 C CA . CYS A 1 87 ? 13.683 -7.526 -15.186 1.00 97.62 87 CYS A CA 1
ATOM 641 C C . CYS A 1 87 ? 12.642 -7.807 -14.100 1.00 97.62 87 CYS A C 1
ATOM 643 O O . CYS A 1 87 ? 11.796 -8.684 -14.259 1.00 97.62 87 CYS A O 1
ATOM 645 N N . LYS A 1 88 ? 12.661 -7.026 -13.024 1.00 96.06 88 LYS A N 1
ATOM 646 C CA . LYS A 1 88 ? 11.660 -7.052 -11.950 1.00 96.06 88 LYS A CA 1
ATOM 647 C C . LYS A 1 88 ? 11.245 -5.633 -11.587 1.00 96.06 88 LYS A C 1
ATOM 649 O O . LYS A 1 88 ? 11.912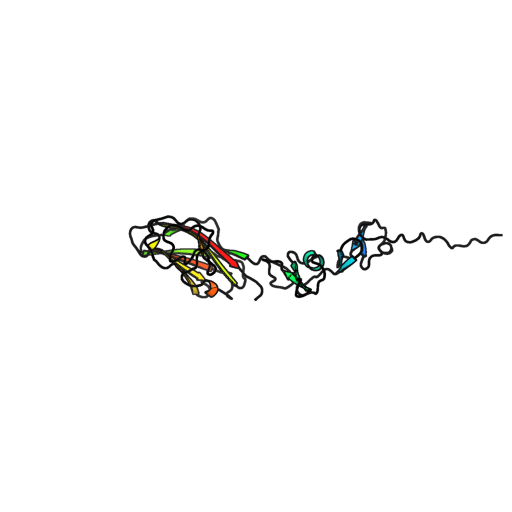 -4.680 -11.977 1.00 96.06 88 LYS A O 1
ATOM 654 N N . CYS A 1 89 ? 10.181 -5.480 -10.813 1.00 96.25 89 CYS A N 1
ATOM 655 C CA . CYS A 1 89 ? 9.865 -4.174 -10.251 1.00 96.25 89 CYS A CA 1
ATOM 656 C C . CYS A 1 89 ? 10.915 -3.724 -9.228 1.00 96.25 89 CYS A C 1
ATOM 658 O O . CYS A 1 89 ? 11.537 -4.538 -8.538 1.00 96.25 89 CYS A O 1
ATOM 660 N N . SER A 1 90 ? 11.125 -2.412 -9.163 1.00 94.75 90 SER A N 1
ATOM 661 C CA . SER A 1 90 ? 11.903 -1.750 -8.119 1.00 94.75 90 SER A CA 1
ATOM 662 C C . SER A 1 90 ? 11.307 -2.013 -6.735 1.00 94.75 90 SER A C 1
ATOM 664 O O . SER A 1 90 ? 10.168 -2.455 -6.604 1.00 94.75 90 SER A O 1
ATOM 666 N N . VAL A 1 91 ? 12.079 -1.699 -5.692 1.00 90.00 91 VAL A N 1
ATOM 667 C CA . VAL A 1 91 ? 11.587 -1.707 -4.305 1.00 90.00 91 VAL A CA 1
ATOM 668 C C . VAL A 1 91 ? 10.317 -0.856 -4.203 1.00 90.00 91 VAL A C 1
ATOM 670 O O . VAL A 1 91 ? 10.238 0.188 -4.842 1.00 90.00 91 VAL A O 1
ATOM 673 N N . ASP A 1 92 ? 9.336 -1.333 -3.435 1.00 90.69 92 ASP A N 1
ATOM 674 C CA . ASP A 1 92 ? 8.000 -0.738 -3.252 1.00 90.69 92 ASP A CA 1
ATOM 675 C C . ASP A 1 92 ? 7.095 -0.743 -4.486 1.00 90.69 92 ASP A C 1
ATOM 677 O O . ASP A 1 92 ? 6.018 -0.154 -4.464 1.00 90.69 92 ASP A O 1
ATOM 681 N N . TYR A 1 93 ? 7.485 -1.443 -5.549 1.00 93.31 93 TYR A N 1
ATOM 682 C CA . TYR A 1 93 ? 6.625 -1.685 -6.696 1.00 93.31 93 TYR A CA 1
ATOM 683 C C . TYR A 1 93 ? 6.410 -3.179 -6.901 1.00 93.31 93 TYR A C 1
ATOM 685 O O . TYR A 1 93 ? 7.287 -4.006 -6.649 1.00 93.31 93 TYR A O 1
ATOM 693 N N . TYR A 1 94 ? 5.247 -3.525 -7.433 1.00 92.56 94 TYR A N 1
ATOM 694 C CA . TYR A 1 94 ? 4.936 -4.879 -7.867 1.00 92.56 94 TYR A CA 1
ATOM 695 C C . TYR A 1 94 ? 4.237 -4.852 -9.222 1.00 92.56 94 TYR A C 1
ATOM 697 O O . TYR A 1 94 ? 3.808 -3.800 -9.704 1.00 92.56 94 TYR A O 1
ATOM 705 N N . SER A 1 95 ? 4.141 -6.022 -9.849 1.00 92.50 95 SER A N 1
ATOM 706 C CA . SER A 1 95 ? 3.465 -6.164 -11.128 1.00 92.50 95 SER A CA 1
ATOM 707 C C . SER A 1 95 ? 2.274 -7.102 -11.020 1.00 92.50 95 SER A C 1
ATOM 709 O O . SER A 1 95 ? 2.455 -8.245 -10.599 1.00 92.50 95 SER A O 1
ATOM 711 N N . PRO A 1 96 ? 1.074 -6.658 -11.426 1.00 87.38 96 PRO A N 1
ATOM 712 C CA . PRO A 1 96 ? -0.086 -7.535 -11.516 1.00 87.38 96 PRO A CA 1
ATOM 713 C C . PRO A 1 96 ? -0.107 -8.367 -12.813 1.00 87.38 96 PRO A C 1
ATOM 715 O O . PRO A 1 96 ? -0.822 -9.361 -12.885 1.00 87.38 96 PRO A O 1
ATOM 718 N N . ASP A 1 97 ? 0.628 -7.957 -13.853 1.00 91.12 97 ASP A N 1
ATOM 719 C CA . ASP A 1 97 ? 0.47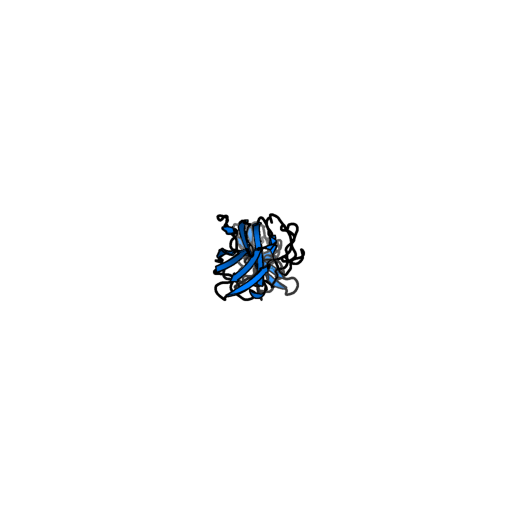0 -8.448 -15.234 1.00 91.12 97 ASP A CA 1
ATOM 720 C C . ASP A 1 97 ? 1.795 -8.612 -16.008 1.00 91.12 97 ASP A C 1
ATOM 722 O O . ASP A 1 97 ? 1.787 -8.873 -17.210 1.00 91.12 97 ASP A O 1
ATOM 726 N N . ASN A 1 98 ? 2.938 -8.474 -15.331 1.00 93.81 98 ASN A N 1
ATOM 727 C CA . ASN A 1 98 ? 4.294 -8.518 -15.889 1.00 93.81 98 ASN A CA 1
ATOM 728 C C . ASN A 1 98 ? 4.618 -7.452 -16.950 1.00 93.81 98 ASN A C 1
ATOM 730 O O . ASN A 1 98 ? 5.682 -7.529 -17.557 1.00 93.81 98 ASN A O 1
ATOM 734 N N . ILE A 1 99 ? 3.764 -6.454 -17.181 1.00 94.75 99 ILE A N 1
ATOM 735 C CA . ILE A 1 99 ? 4.004 -5.404 -18.193 1.00 94.75 99 ILE A CA 1
ATOM 736 C C . ILE A 1 99 ? 4.136 -4.004 -17.591 1.00 94.75 99 ILE A C 1
ATOM 738 O O . ILE A 1 99 ? 4.576 -3.076 -18.265 1.00 94.75 99 ILE A O 1
ATOM 742 N N . ARG A 1 100 ? 3.783 -3.833 -16.315 1.00 94.31 100 ARG A N 1
ATOM 743 C CA . ARG A 1 100 ? 3.920 -2.568 -15.580 1.00 94.31 100 ARG A CA 1
ATOM 744 C C . ARG A 1 100 ? 4.262 -2.804 -14.118 1.00 94.31 100 ARG A C 1
ATOM 746 O O . ARG A 1 100 ? 3.884 -3.824 -13.545 1.00 94.31 100 ARG A O 1
ATOM 753 N N . CYS A 1 101 ? 4.920 -1.822 -13.517 1.00 95.12 101 CYS A N 1
ATOM 754 C CA . CYS A 1 101 ? 5.176 -1.771 -12.086 1.00 95.12 101 CYS A CA 1
ATOM 755 C C . CYS A 1 101 ? 4.342 -0.653 -11.467 1.00 95.12 101 CYS A C 1
ATOM 757 O O . CYS A 1 101 ? 4.467 0.514 -11.846 1.00 95.12 101 CYS A O 1
ATOM 759 N N . ILE A 1 102 ? 3.477 -1.021 -10.530 1.00 92.25 102 ILE A N 1
ATOM 760 C CA . ILE A 1 102 ? 2.636 -0.098 -9.767 1.00 92.25 102 ILE A CA 1
ATOM 761 C C . ILE A 1 102 ? 3.080 -0.096 -8.312 1.00 92.25 102 ILE A C 1
ATOM 763 O O . ILE A 1 102 ? 3.683 -1.065 -7.846 1.00 92.25 102 ILE A O 1
ATOM 767 N N . TYR A 1 103 ? 2.836 1.017 -7.626 1.00 92.75 103 TYR A N 1
ATOM 768 C CA . TYR A 1 103 ? 3.220 1.162 -6.229 1.00 92.75 103 TYR A CA 1
ATOM 769 C C . TYR A 1 103 ? 2.530 0.075 -5.395 1.00 92.75 103 TYR A C 1
ATOM 771 O O . TYR A 1 103 ? 1.369 -0.252 -5.630 1.00 92.75 103 TYR A O 1
ATOM 779 N N . ALA A 1 104 ? 3.277 -0.545 -4.490 1.00 93.50 104 ALA A N 1
ATOM 780 C CA . ALA A 1 104 ? 2.857 -1.698 -3.699 1.00 93.50 104 ALA A CA 1
ATOM 781 C C . ALA A 1 104 ? 2.124 -1.307 -2.411 1.00 93.50 104 ALA A C 1
ATOM 783 O O . ALA A 1 104 ? 1.690 -2.186 -1.674 1.00 93.50 104 ALA A O 1
ATOM 784 N N . LEU A 1 105 ? 2.010 -0.010 -2.134 1.00 93.06 105 LEU A N 1
ATOM 785 C CA . LEU A 1 105 ? 1.404 0.534 -0.931 1.00 93.06 105 LEU A CA 1
ATOM 786 C C . LEU A 1 105 ? 0.210 1.409 -1.326 1.00 93.06 105 LEU A C 1
ATOM 788 O O . LEU A 1 105 ? 0.320 2.293 -2.176 1.00 93.06 105 LEU A O 1
ATOM 792 N N . PHE A 1 106 ? -0.945 1.123 -0.738 1.00 92.38 106 PHE A N 1
ATOM 793 C CA . PHE A 1 106 ? -2.223 1.753 -1.044 1.00 92.38 106 PHE A CA 1
ATOM 794 C C . PHE A 1 106 ? -2.824 2.327 0.227 1.00 92.38 106 PHE A C 1
ATOM 796 O O . PHE A 1 106 ? -2.788 1.691 1.272 1.00 92.38 106 PHE A O 1
ATOM 803 N N . HIS A 1 107 ? -3.409 3.510 0.115 1.00 94.25 107 HIS A N 1
ATOM 804 C CA . HIS A 1 107 ? -4.077 4.171 1.224 1.00 94.25 107 HIS A CA 1
ATOM 805 C C . HIS A 1 107 ? -5.587 4.102 1.011 1.00 94.25 107 HIS A C 1
ATOM 807 O O . HIS A 1 107 ? -6.071 4.402 -0.084 1.00 94.25 107 HIS A O 1
ATOM 813 N N . CYS A 1 108 ? -6.325 3.711 2.044 1.00 95.38 108 CYS A N 1
ATOM 814 C CA . CYS A 1 108 ? -7.780 3.792 2.068 1.00 95.38 108 CYS A CA 1
ATOM 815 C C . CYS A 1 108 ? -8.242 4.650 3.238 1.00 95.38 108 CYS A C 1
ATOM 817 O O . CYS A 1 108 ? -7.768 4.492 4.362 1.00 95.38 108 CYS A O 1
ATOM 819 N N . GLY A 1 109 ? -9.227 5.511 3.000 1.00 92.44 109 GLY A N 1
ATOM 820 C CA . GLY A 1 109 ? -9.613 6.514 3.985 1.00 92.44 109 GLY A CA 1
ATOM 821 C C . GLY A 1 109 ? -8.626 7.674 3.967 1.00 92.44 109 GLY A C 1
ATOM 822 O O . GLY A 1 109 ? -8.240 8.132 2.896 1.00 92.44 109 GLY A O 1
ATOM 823 N N . GLY A 1 110 ? -8.281 8.209 5.135 1.00 86.81 110 GLY A N 1
ATOM 824 C CA . GLY A 1 110 ? -7.410 9.382 5.229 1.00 86.81 110 GLY A CA 1
ATOM 825 C C . GLY A 1 110 ? -8.071 10.703 4.805 1.00 86.81 110 GLY A C 1
ATOM 826 O O . GLY A 1 110 ? -7.489 11.779 4.941 1.00 86.81 110 GLY A O 1
ATOM 827 N N . GLU A 1 111 ? -9.306 10.645 4.309 1.00 89.19 111 GLU A N 1
ATOM 828 C CA . GLU A 1 111 ? -10.075 11.815 3.908 1.00 89.19 111 GLU A CA 1
ATOM 829 C C . GLU A 1 111 ? -10.425 12.691 5.116 1.00 89.19 111 GLU A C 1
ATOM 831 O O . GLU A 1 111 ? -10.730 12.206 6.209 1.00 89.19 111 GLU A O 1
ATOM 836 N N . VAL A 1 112 ? -10.439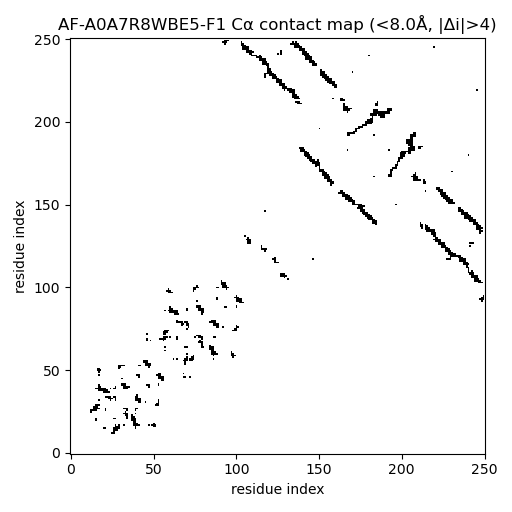 14.009 4.907 1.00 87.75 112 VAL A N 1
ATOM 837 C CA . VAL A 1 112 ? -10.892 14.962 5.926 1.00 87.75 112 VAL A CA 1
ATOM 838 C C . VAL A 1 112 ? -12.413 14.871 6.034 1.00 87.75 112 VAL A C 1
ATOM 840 O O . VAL A 1 112 ? -13.150 15.512 5.285 1.00 87.75 112 VAL A O 1
ATOM 843 N N . VAL A 1 113 ? -12.878 14.055 6.975 1.00 90.81 113 VAL A N 1
ATOM 844 C CA . VAL A 1 113 ? -14.296 13.825 7.267 1.00 90.81 113 VAL A CA 1
ATOM 845 C C . VAL A 1 113 ? -14.660 14.365 8.653 1.00 90.81 113 VAL A C 1
ATOM 847 O O . VAL A 1 113 ? -13.787 14.482 9.511 1.00 90.81 113 VAL A O 1
ATOM 850 N N . PRO A 1 114 ? -15.940 14.694 8.921 1.00 94.06 114 PRO A N 1
ATOM 851 C CA . PRO A 1 114 ? -16.355 15.131 10.249 1.00 94.06 114 PRO A CA 1
ATOM 852 C C . PRO A 1 114 ? -16.033 14.081 11.310 1.00 94.06 114 PRO A C 1
ATOM 854 O O . PRO A 1 114 ? -16.307 12.892 11.099 1.00 94.06 114 PRO A O 1
ATOM 857 N N . ALA A 1 115 ? -15.504 14.531 12.447 1.00 94.56 115 ALA A N 1
ATOM 858 C CA . ALA A 1 115 ? -15.232 13.688 13.600 1.00 94.56 115 ALA A CA 1
ATOM 859 C C . ALA A 1 115 ? -16.494 12.935 14.050 1.00 94.56 115 ALA A C 1
ATOM 861 O O . ALA A 1 115 ? -17.603 13.475 13.999 1.00 94.56 115 ALA A O 1
ATOM 862 N N . ILE A 1 116 ? -16.333 11.685 14.484 1.00 95.88 116 ILE A N 1
ATOM 863 C CA . ILE A 1 116 ? -17.435 10.908 15.067 1.00 95.88 116 ILE A CA 1
ATOM 864 C C . ILE A 1 116 ? -17.369 11.044 16.588 1.00 95.88 116 ILE A C 1
ATOM 866 O O . ILE A 1 116 ? -16.305 10.772 17.145 1.00 95.88 116 ILE A O 1
ATOM 870 N N . PRO A 1 117 ? -18.467 11.430 17.263 1.00 96.62 117 PRO A N 1
ATOM 871 C CA . PRO A 1 117 ? -18.506 11.454 18.717 1.00 96.62 117 PRO A CA 1
ATOM 872 C C . PRO A 1 117 ? -18.448 10.033 19.273 1.00 96.62 117 PRO A C 1
ATOM 874 O O . PRO A 1 117 ? -19.175 9.162 18.807 1.00 96.62 117 PRO A O 1
ATOM 877 N N . ILE A 1 118 ? -17.616 9.839 20.289 1.00 95.19 118 ILE A N 1
ATOM 878 C CA . ILE A 1 118 ? -17.555 8.635 21.113 1.00 95.19 118 ILE A CA 1
ATOM 879 C C . ILE A 1 118 ? -18.323 8.939 22.397 1.00 95.19 118 ILE A C 1
ATOM 881 O O . ILE A 1 118 ? -18.077 9.962 23.043 1.00 95.19 118 ILE A O 1
ATOM 885 N N . THR A 1 119 ? -19.295 8.087 22.712 1.00 94.31 119 THR A N 1
ATOM 886 C CA . THR A 1 119 ? -20.215 8.271 23.836 1.00 94.31 119 THR A CA 1
ATOM 887 C C . THR A 1 119 ? -20.339 6.992 24.644 1.00 94.31 119 THR A C 1
ATOM 889 O O . THR A 1 119 ? -20.443 5.917 24.048 1.00 94.31 119 THR A O 1
ATOM 892 N N . ASP A 1 120 ? -20.466 7.150 25.958 1.00 93.62 120 ASP A N 1
ATOM 893 C CA . ASP A 1 120 ? -20.735 6.105 26.945 1.00 93.62 120 ASP A CA 1
ATOM 894 C C . ASP A 1 120 ? -21.612 4.945 26.430 1.00 93.62 120 ASP A C 1
ATOM 896 O O . ASP A 1 120 ? -22.744 5.148 25.962 1.00 93.62 120 ASP A O 1
ATOM 900 N N . HIS A 1 121 ? -21.110 3.715 26.586 1.00 93.50 121 HIS A N 1
ATOM 901 C CA . HIS A 1 121 ? -21.798 2.453 26.278 1.00 93.50 121 HIS A CA 1
ATOM 902 C C . HIS A 1 121 ? -22.363 2.352 24.853 1.00 93.50 121 HIS A C 1
ATOM 904 O O . HIS A 1 121 ? -23.367 1.669 24.616 1.00 93.50 121 HIS A O 1
ATOM 910 N N . GLN A 1 122 ? -21.745 3.033 23.887 1.00 94.19 122 GLN A N 1
ATOM 911 C CA . GLN A 1 122 ? -22.148 2.977 22.486 1.00 94.19 122 GLN A CA 1
ATOM 912 C C . GLN A 1 122 ? -20.974 2.670 21.570 1.00 94.19 122 GLN A C 1
ATOM 914 O O . GLN A 1 122 ? -19.838 3.088 21.791 1.00 94.19 122 GLN A O 1
ATOM 919 N N . THR A 1 123 ? -21.279 1.949 20.493 1.00 95.94 123 THR A N 1
ATOM 920 C CA . THR A 1 123 ? -20.330 1.720 19.411 1.00 95.94 123 THR A CA 1
ATOM 921 C C . THR A 1 123 ? -20.409 2.868 18.418 1.00 95.94 123 THR A C 1
ATOM 923 O O . THR A 1 123 ? -21.431 3.092 17.771 1.00 95.94 123 THR A O 1
ATOM 926 N N . SER A 1 124 ? -19.293 3.563 18.272 1.00 96.56 124 SER A N 1
ATOM 927 C CA . SER A 1 124 ? -19.029 4.497 17.187 1.00 96.56 124 SER A CA 1
ATOM 928 C C . SER A 1 124 ? -18.379 3.746 16.034 1.00 96.56 124 SER A C 1
ATOM 930 O O . SER A 1 124 ? -17.489 2.927 16.255 1.00 96.56 124 SER A O 1
ATOM 932 N N . THR A 1 125 ? -18.796 3.999 14.796 1.00 96.94 125 THR A N 1
ATOM 933 C CA . THR A 1 125 ? -18.260 3.274 13.634 1.00 96.94 125 THR A CA 1
ATOM 934 C C . THR A 1 125 ? -17.874 4.226 12.524 1.00 96.94 125 THR A C 1
ATOM 936 O O . THR A 1 125 ? -18.691 5.028 12.072 1.00 96.94 125 THR A O 1
ATOM 939 N N . ARG A 1 126 ? -16.642 4.089 12.034 1.00 97.00 126 ARG A N 1
ATOM 940 C CA . ARG A 1 126 ? -16.180 4.726 10.807 1.00 97.00 126 ARG A CA 1
ATOM 941 C C . ARG A 1 126 ? -16.066 3.696 9.696 1.00 97.00 126 ARG A C 1
ATOM 943 O O . ARG A 1 126 ? -15.387 2.684 9.840 1.00 97.00 126 ARG A O 1
ATOM 950 N N . ILE A 1 127 ? -16.705 4.018 8.580 1.00 96.44 127 ILE A N 1
ATOM 951 C CA . ILE A 1 127 ? -16.585 3.281 7.328 1.00 96.44 127 ILE A CA 1
ATOM 952 C C . ILE A 1 127 ? -15.390 3.836 6.551 1.00 96.44 127 ILE A C 1
ATOM 954 O O . ILE A 1 127 ? -15.327 5.037 6.289 1.00 96.44 127 ILE A O 1
ATOM 958 N N . VAL A 1 128 ? -14.477 2.952 6.166 1.00 97.06 128 VAL A N 1
ATOM 959 C CA . VAL A 1 128 ? -13.368 3.210 5.249 1.00 97.06 128 VAL A CA 1
ATOM 960 C C . VAL A 1 128 ? -13.633 2.430 3.967 1.00 97.06 128 VAL A C 1
ATOM 962 O O . VAL A 1 128 ? -13.794 1.211 3.990 1.00 97.06 128 VAL A O 1
ATOM 965 N N . SER A 1 129 ? -13.717 3.141 2.845 1.00 95.75 129 SER A N 1
ATOM 966 C CA . SER A 1 129 ? -13.914 2.522 1.531 1.00 95.75 129 SER A CA 1
ATOM 967 C C . SER A 1 129 ? -12.574 2.391 0.815 1.00 95.75 129 SER A C 1
ATOM 969 O O . SER A 1 129 ? -11.794 3.341 0.776 1.00 95.75 129 SER A O 1
ATOM 971 N N . CYS A 1 130 ? -12.318 1.213 0.256 1.00 95.81 130 CYS A N 1
ATOM 972 C CA . CYS A 1 130 ? -11.164 0.931 -0.586 1.00 95.81 130 CYS A CA 1
ATOM 973 C C . CYS A 1 130 ? -11.632 0.638 -2.015 1.00 95.81 130 CYS A C 1
ATOM 975 O O . CYS A 1 130 ? -12.320 -0.357 -2.245 1.00 95.81 130 CYS A O 1
ATOM 977 N N . ASP A 1 131 ? -11.195 1.436 -2.988 1.00 93.75 131 ASP A N 1
ATOM 978 C CA . ASP A 1 131 ? -11.529 1.205 -4.404 1.00 93.75 131 ASP A CA 1
ATOM 979 C C . ASP A 1 131 ? -10.496 0.327 -5.126 1.00 93.75 131 ASP A C 1
ATOM 981 O O . ASP A 1 131 ? -10.770 -0.261 -6.174 1.00 93.75 131 ASP A O 1
ATOM 985 N N . THR A 1 132 ? -9.290 0.216 -4.566 1.00 90.62 132 THR A N 1
ATOM 986 C CA . THR A 1 132 ? -8.211 -0.575 -5.165 1.00 90.62 132 THR A CA 1
ATOM 987 C C . THR A 1 132 ? -8.342 -2.031 -4.742 1.00 90.62 132 THR A C 1
ATOM 989 O O . THR A 1 132 ? -8.266 -2.333 -3.553 1.00 90.62 132 THR A O 1
ATOM 992 N N . CYS A 1 133 ? -8.538 -2.929 -5.712 1.00 90.81 133 CYS A N 1
ATOM 993 C CA . CYS A 1 133 ? -8.666 -4.370 -5.488 1.00 90.81 133 CYS A CA 1
ATOM 994 C C . CYS A 1 133 ? -7.316 -5.077 -5.651 1.00 90.81 133 CYS A C 1
ATOM 996 O O . CYS A 1 133 ? -6.900 -5.361 -6.778 1.00 90.81 133 CYS A O 1
ATOM 998 N N . VAL A 1 134 ? -6.635 -5.363 -4.545 1.00 91.00 134 VAL A N 1
ATOM 999 C CA . VAL A 1 134 ? -5.344 -6.059 -4.524 1.00 91.00 134 VAL A CA 1
ATOM 1000 C C . VAL A 1 134 ? -5.324 -7.115 -3.416 1.00 91.00 134 VAL A C 1
ATOM 1002 O O . VAL A 1 134 ? -6.033 -6.961 -2.421 1.00 91.00 134 VAL A O 1
ATOM 1005 N N . PRO A 1 135 ? -4.555 -8.209 -3.561 1.00 92.81 135 PRO A N 1
ATOM 1006 C CA . PRO A 1 135 ? -4.365 -9.145 -2.462 1.00 92.81 135 PRO A CA 1
ATOM 1007 C C . PRO A 1 135 ? -3.590 -8.458 -1.334 1.00 92.81 135 PRO A C 1
ATOM 1009 O O . PRO A 1 135 ? -2.508 -7.914 -1.559 1.00 92.81 135 PRO A O 1
ATOM 1012 N N . VAL A 1 136 ? -4.135 -8.484 -0.127 1.00 95.56 136 VAL A N 1
ATOM 1013 C CA . VAL A 1 136 ? -3.497 -7.911 1.059 1.00 95.56 136 VAL A CA 1
ATOM 1014 C C . VAL A 1 136 ? -2.304 -8.778 1.465 1.00 95.56 136 VAL A C 1
ATOM 1016 O O . VAL A 1 136 ? -2.440 -9.994 1.614 1.00 95.56 136 VAL A O 1
ATOM 1019 N N . LEU A 1 137 ? -1.137 -8.162 1.638 1.00 94.69 137 LEU A N 1
ATOM 1020 C CA . LEU A 1 137 ? 0.034 -8.783 2.268 1.00 94.69 137 LEU A CA 1
ATOM 1021 C C . LEU A 1 137 ? 0.293 -8.248 3.676 1.00 94.69 137 LEU A C 1
ATOM 1023 O O . LEU A 1 137 ? 0.916 -8.949 4.468 1.00 94.69 137 LEU A O 1
ATOM 1027 N N . ASP A 1 138 ? -0.132 -7.014 3.932 1.00 95.62 138 ASP A N 1
ATOM 1028 C CA . ASP A 1 138 ? 0.100 -6.288 5.174 1.00 95.62 138 ASP A CA 1
ATOM 1029 C C . ASP A 1 138 ? -0.936 -5.166 5.301 1.00 95.62 138 ASP A C 1
ATOM 1031 O O . ASP A 1 138 ? -1.366 -4.609 4.278 1.00 95.62 138 ASP A O 1
ATOM 1035 N N . VAL A 1 139 ? -1.325 -4.832 6.528 1.00 97.12 139 VAL A N 1
ATOM 1036 C CA . VAL A 1 139 ? -2.238 -3.721 6.826 1.00 97.12 139 VAL A CA 1
ATOM 1037 C C . VAL A 1 139 ? -1.710 -2.978 8.040 1.00 97.12 139 VAL A C 1
ATOM 1039 O O . VAL A 1 139 ? -1.636 -3.571 9.108 1.00 97.12 139 VAL A O 1
ATOM 1042 N N . ASP A 1 140 ? -1.498 -1.673 7.902 1.00 96.75 140 ASP A N 1
ATOM 1043 C CA . ASP A 1 140 ? -1.325 -0.769 9.035 1.00 96.75 140 ASP A CA 1
ATOM 1044 C C . ASP A 1 140 ? -2.590 0.0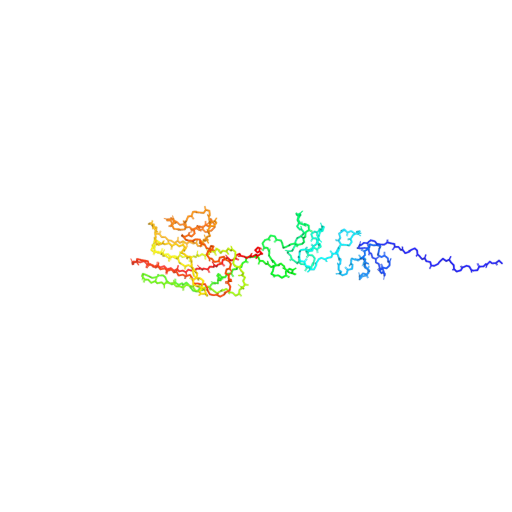73 9.219 1.00 96.75 140 ASP A C 1
ATOM 1046 O O . ASP A 1 140 ? -3.242 0.485 8.252 1.00 96.75 140 ASP A O 1
ATOM 1050 N N . VAL A 1 141 ? -2.926 0.379 10.470 1.00 96.75 141 VAL A N 1
ATOM 1051 C CA . VAL A 1 141 ? -4.035 1.276 10.817 1.00 96.75 141 VAL A CA 1
ATOM 1052 C C . VAL A 1 141 ? -3.478 2.558 11.411 1.00 96.75 141 VAL A C 1
ATOM 1054 O O . VAL A 1 141 ? -2.822 2.531 12.450 1.00 96.75 141 VAL A O 1
ATOM 1057 N N . ILE A 1 142 ? -3.787 3.691 10.791 1.00 94.81 142 ILE A N 1
ATOM 1058 C CA . ILE A 1 142 ? -3.457 5.018 11.306 1.00 94.81 142 ILE A CA 1
ATOM 1059 C C . ILE A 1 142 ? -4.730 5.642 11.872 1.00 94.81 142 ILE A C 1
ATOM 1061 O O . ILE A 1 142 ? -5.754 5.693 11.192 1.00 94.81 142 ILE A O 1
ATOM 1065 N N . LEU A 1 143 ? -4.691 6.119 13.116 1.00 91.88 143 LEU A N 1
ATOM 1066 C CA . LEU A 1 143 ? -5.857 6.695 13.788 1.00 91.88 143 LEU A CA 1
ATOM 1067 C C . LEU A 1 143 ? -5.524 7.912 14.649 1.00 91.88 143 LEU A C 1
ATOM 1069 O O . LEU A 1 143 ? -4.459 7.982 15.252 1.00 91.88 143 LEU A O 1
ATOM 1073 N N . SER A 1 144 ? -6.457 8.861 14.731 1.00 91.19 144 SER A N 1
ATOM 1074 C CA . SER A 1 144 ? -6.395 9.993 15.666 1.00 91.19 144 SER A CA 1
ATOM 1075 C C . SER A 1 144 ? -7.678 10.060 16.485 1.00 91.19 144 SER A C 1
ATOM 1077 O O . SER A 1 144 ? -8.779 10.091 15.921 1.00 91.19 144 SER A O 1
ATOM 1079 N N . VAL A 1 145 ? -7.532 10.015 17.813 1.00 89.38 145 VAL A N 1
ATOM 1080 C CA . VAL A 1 145 ? -8.644 9.859 18.755 1.00 89.38 145 VAL A CA 1
ATOM 1081 C C . VAL A 1 145 ? -8.415 10.700 20.004 1.00 89.38 145 VAL A C 1
ATOM 1083 O O . VAL A 1 145 ? -7.391 10.602 20.679 1.00 89.38 145 VAL A O 1
ATOM 1086 N N . SER A 1 146 ? -9.433 11.471 20.367 1.00 88.56 146 SER A N 1
ATOM 1087 C CA . SER A 1 146 ? -9.531 12.138 21.659 1.00 88.56 146 SER A CA 1
ATOM 1088 C C . SER A 1 146 ? -10.503 11.388 22.555 1.00 88.56 146 SER A C 1
ATOM 1090 O O . SER A 1 146 ? -11.569 11.006 22.085 1.00 88.56 146 SER A O 1
ATOM 1092 N N . HIS A 1 147 ? -10.174 11.199 23.831 1.00 87.25 147 HIS A N 1
ATOM 1093 C CA . HIS A 1 147 ? -11.114 10.724 24.847 1.00 87.25 147 HIS A CA 1
ATOM 1094 C C . HIS A 1 147 ? -10.693 11.227 26.225 1.00 87.25 147 HIS A C 1
ATOM 1096 O O . HIS A 1 147 ? -9.498 11.353 26.493 1.00 87.25 147 HIS A O 1
ATOM 1102 N N . THR A 1 148 ? -11.643 11.513 27.113 1.00 85.31 148 THR A N 1
ATOM 1103 C CA . THR A 1 148 ? -11.320 11.943 28.484 1.00 85.31 148 THR A CA 1
ATOM 1104 C C . THR A 1 148 ? -10.674 10.821 29.297 1.00 85.31 148 THR A C 1
ATOM 1106 O O . THR A 1 148 ? -9.717 11.090 30.022 1.00 85.31 148 THR A O 1
ATOM 1109 N N . TYR A 1 149 ? -11.107 9.572 29.095 1.00 85.19 149 TYR A N 1
ATOM 1110 C CA . TYR A 1 149 ? -10.500 8.368 29.673 1.00 85.19 149 TYR A CA 1
ATOM 1111 C C . TYR A 1 149 ? -10.243 7.326 28.584 1.00 85.19 149 TYR A C 1
ATOM 1113 O O . TYR A 1 149 ? -11.127 6.586 28.161 1.00 85.19 149 TYR A O 1
ATOM 1121 N N . PHE A 1 150 ? -9.009 7.256 28.081 1.00 81.69 150 PHE A N 1
ATOM 1122 C CA . PHE A 1 150 ? -8.689 6.372 26.953 1.00 81.69 150 PHE A CA 1
ATOM 1123 C C . PHE A 1 150 ? -8.810 4.887 27.325 1.00 81.69 150 PHE A C 1
ATOM 1125 O O . PHE A 1 150 ? -8.973 4.029 26.459 1.00 81.69 150 PHE A O 1
ATOM 1132 N N . LYS A 1 151 ? -8.757 4.562 28.622 1.00 83.25 151 LYS A N 1
ATOM 1133 C CA . LYS A 1 151 ? -8.951 3.214 29.171 1.00 83.25 151 LYS A CA 1
ATOM 1134 C C . LYS A 1 151 ? -10.172 2.494 28.615 1.00 83.25 151 LYS A C 1
ATOM 1136 O O . LYS A 1 151 ? -10.111 1.288 28.388 1.00 83.25 151 LYS A O 1
ATOM 1141 N N . ASP A 1 152 ? -11.252 3.230 28.425 1.00 88.00 152 ASP A N 1
ATOM 1142 C CA . ASP A 1 152 ? -12.575 2.640 28.261 1.00 88.00 152 ASP A CA 1
ATOM 1143 C C . ASP A 1 152 ? -12.812 2.151 26.833 1.00 88.00 152 ASP A C 1
ATOM 1145 O O . ASP A 1 152 ? -13.691 1.325 26.583 1.00 88.00 152 ASP A O 1
ATOM 1149 N N . LEU A 1 153 ? -11.965 2.605 25.911 1.00 90.38 153 LEU A N 1
ATOM 1150 C CA . LEU A 1 153 ? -12.127 2.375 24.490 1.00 90.38 153 LEU A CA 1
ATOM 1151 C C . LEU A 1 153 ? -11.623 0.999 24.050 1.00 90.38 153 LEU A C 1
ATOM 1153 O O . LEU A 1 153 ? -10.448 0.661 24.182 1.00 90.38 153 LEU A O 1
ATOM 1157 N N . GLU A 1 154 ? -12.502 0.234 23.427 1.00 93.69 154 GLU A N 1
ATOM 1158 C CA . GLU A 1 154 ? -12.151 -0.943 22.641 1.00 93.69 154 GLU A CA 1
ATOM 1159 C C . GLU A 1 154 ? -12.178 -0.593 21.152 1.00 93.69 154 GLU A C 1
ATOM 1161 O O . GLU A 1 154 ? -13.093 0.089 20.693 1.00 93.69 154 GLU A O 1
ATOM 1166 N N . PHE A 1 155 ? -11.189 -1.069 20.397 1.00 95.12 155 PHE A N 1
ATOM 1167 C CA . PHE A 1 155 ? -11.025 -0.807 18.970 1.00 95.12 155 PHE A CA 1
ATOM 1168 C C . PHE A 1 155 ? -11.031 -2.116 18.180 1.00 95.12 155 PHE A C 1
ATOM 1170 O O . PHE A 1 155 ? -10.217 -3.008 18.430 1.00 95.12 155 PHE A O 1
ATOM 1177 N N . ARG A 1 156 ? -11.889 -2.200 17.161 1.00 97.69 156 ARG A N 1
ATOM 1178 C CA . ARG A 1 156 ? -11.987 -3.350 16.249 1.00 97.69 156 ARG A CA 1
ATOM 1179 C C . ARG A 1 156 ? -11.985 -2.883 14.801 1.00 97.69 156 ARG A C 1
ATOM 1181 O O . ARG A 1 156 ? -12.789 -2.029 14.436 1.00 97.69 156 ARG A O 1
ATOM 1188 N N . LEU A 1 157 ? -11.128 -3.479 13.978 1.00 98.50 157 LEU A N 1
ATOM 1189 C CA . LEU A 1 157 ? -11.167 -3.344 12.523 1.00 98.50 157 LEU A CA 1
ATOM 1190 C C . LEU A 1 157 ? -11.799 -4.599 11.920 1.00 98.50 157 LEU A C 1
ATOM 1192 O O . LEU A 1 157 ? -11.383 -5.711 12.235 1.00 98.50 157 LEU A O 1
ATOM 1196 N N . GLU A 1 158 ? -12.780 -4.430 11.043 1.00 98.44 158 GLU A N 1
ATOM 1197 C CA . GLU A 1 158 ? -13.476 -5.524 10.364 1.00 98.44 158 GLU A CA 1
ATOM 1198 C C . GLU A 1 158 ? -13.522 -5.294 8.852 1.00 98.44 158 GLU A C 1
ATOM 1200 O O . GLU A 1 158 ? -13.919 -4.221 8.395 1.00 98.44 158 GLU A O 1
ATOM 1205 N N . TYR A 1 159 ? -13.170 -6.317 8.073 1.00 98.19 159 TYR A N 1
ATOM 1206 C CA . TYR A 1 159 ? -13.382 -6.335 6.629 1.00 98.19 159 TYR A CA 1
ATOM 1207 C C . TYR A 1 159 ? -14.748 -6.957 6.322 1.00 98.19 159 TYR A C 1
ATOM 1209 O O . TYR A 1 159 ? -14.951 -8.172 6.425 1.00 98.19 159 TYR A O 1
ATOM 1217 N N . THR A 1 160 ? -15.704 -6.104 5.963 1.00 97.25 160 THR A N 1
ATOM 1218 C CA . THR A 1 160 ? -17.139 -6.439 5.968 1.00 97.25 160 THR A CA 1
ATOM 1219 C C . THR A 1 160 ? -17.540 -7.523 4.970 1.00 97.25 160 THR A C 1
ATOM 1221 O O . THR A 1 160 ? -18.456 -8.290 5.251 1.00 97.25 160 THR A O 1
ATOM 1224 N N . GLU A 1 161 ? -16.827 -7.646 3.849 1.00 96.00 161 GLU A N 1
ATOM 1225 C CA . GLU A 1 161 ? -17.124 -8.633 2.800 1.00 96.00 161 GLU A CA 1
ATOM 1226 C C . GLU A 1 161 ? -16.934 -10.081 3.273 1.00 96.00 161 GLU A C 1
ATOM 1228 O O . GLU A 1 161 ? -17.544 -11.009 2.744 1.00 96.00 161 GLU A O 1
ATOM 1233 N N . THR A 1 162 ? -16.081 -10.288 4.281 1.00 96.69 162 THR A N 1
ATOM 1234 C CA . THR A 1 162 ? -15.767 -11.625 4.815 1.00 96.69 162 THR A CA 1
ATOM 1235 C C . THR A 1 162 ? -16.141 -11.792 6.284 1.00 96.69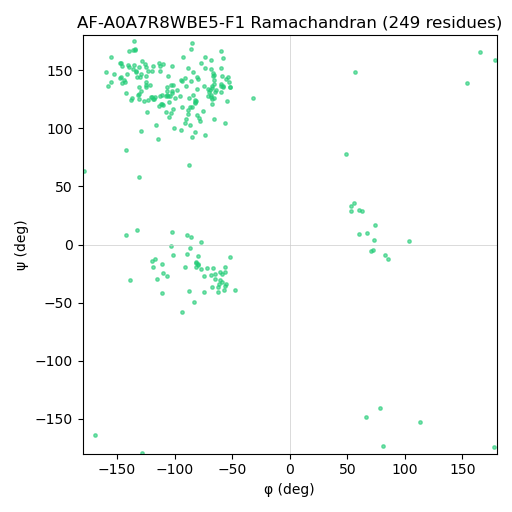 162 THR A C 1
ATOM 1237 O O . THR A 1 162 ? -16.252 -12.922 6.755 1.00 96.69 162 THR A O 1
ATOM 1240 N N . GLY A 1 163 ? -16.320 -10.689 7.016 1.00 96.94 163 GLY A N 1
ATOM 1241 C CA . GLY A 1 163 ? -16.473 -10.691 8.471 1.00 96.94 163 GLY A CA 1
ATOM 1242 C C . GLY A 1 163 ? -15.168 -10.968 9.228 1.00 96.94 163 GLY A C 1
ATOM 1243 O O . GLY A 1 163 ? -15.192 -11.071 10.455 1.00 96.94 163 GLY A O 1
ATOM 1244 N N . SER A 1 164 ? -14.029 -11.096 8.533 1.00 97.88 164 SER A N 1
ATOM 1245 C CA . SER A 1 164 ? -12.712 -11.149 9.173 1.00 97.88 164 SER A CA 1
ATOM 1246 C C . SER A 1 164 ? -12.479 -9.871 9.963 1.00 97.88 164 SER A C 1
ATOM 1248 O O . SER A 1 164 ? -12.794 -8.775 9.496 1.00 97.88 164 SER A O 1
ATOM 1250 N N . TYR A 1 165 ? -11.918 -9.996 11.160 1.00 98.31 165 TYR A N 1
ATOM 1251 C CA . TYR A 1 165 ? -11.674 -8.850 12.020 1.00 98.31 165 TYR A CA 1
ATOM 1252 C C . TYR A 1 165 ? -10.420 -9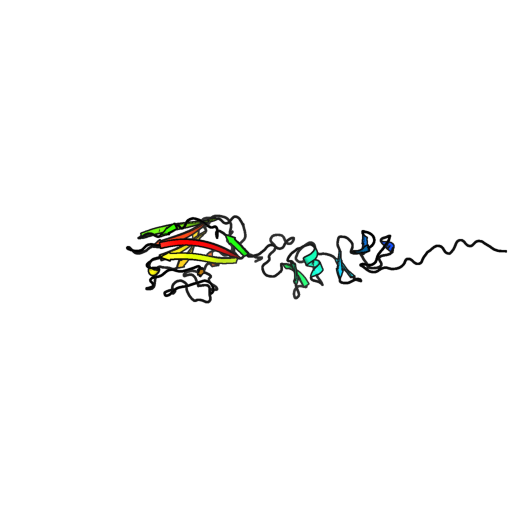.028 12.864 1.00 98.31 165 TYR A C 1
ATOM 1254 O O . TYR A 1 165 ? -10.021 -10.150 13.177 1.00 98.31 165 TYR A O 1
ATOM 1262 N N . SER A 1 166 ? -9.858 -7.897 13.275 1.00 98.06 166 SER A N 1
ATOM 1263 C CA . SER A 1 166 ? -8.810 -7.799 14.278 1.00 98.06 166 SER A CA 1
ATOM 1264 C C . SER A 1 166 ? -9.256 -6.854 15.394 1.00 98.06 166 SER A C 1
ATOM 1266 O O . SER A 1 166 ? -9.826 -5.787 15.145 1.00 98.06 166 SER A O 1
ATOM 1268 N N . VAL A 1 167 ? -9.017 -7.261 16.637 1.00 97.25 167 VAL A N 1
ATOM 1269 C CA . VAL A 1 167 ? -9.072 -6.385 17.804 1.00 97.25 167 VAL A CA 1
ATOM 1270 C C . VAL A 1 167 ? -7.753 -5.626 17.858 1.00 97.25 167 VAL A C 1
ATOM 1272 O O . VAL A 1 167 ? -6.692 -6.202 18.102 1.00 97.25 167 VAL A O 1
ATOM 1275 N N . LEU A 1 168 ? -7.818 -4.320 17.616 1.00 94.81 168 LEU A N 1
ATOM 1276 C CA . LEU A 1 168 ? -6.644 -3.456 17.682 1.00 94.81 168 LEU A CA 1
ATOM 1277 C C . LEU A 1 168 ? -6.254 -3.222 19.140 1.00 94.81 168 LEU A C 1
ATOM 1279 O O . LEU A 1 168 ? -5.074 -3.253 19.478 1.00 94.81 168 LEU A O 1
ATOM 1283 N N . ARG A 1 169 ? -7.256 -3.013 19.997 1.00 91.69 169 ARG A N 1
ATOM 1284 C CA . ARG A 1 169 ? -7.094 -2.783 21.432 1.00 91.69 169 ARG A CA 1
ATOM 1285 C C . ARG A 1 169 ? -8.356 -3.178 22.184 1.00 91.69 169 ARG A C 1
ATOM 1287 O O . ARG A 1 169 ? -9.454 -2.857 21.744 1.00 91.69 169 ARG A O 1
ATOM 1294 N N . GLU A 1 170 ? -8.180 -3.793 23.342 1.00 88.94 170 GLU A N 1
ATOM 1295 C CA . GLU A 1 170 ? -9.211 -4.005 24.356 1.00 88.94 170 GLU A CA 1
ATOM 1296 C C . GLU A 1 170 ? -9.196 -2.854 25.379 1.00 88.94 170 GLU A C 1
ATOM 1298 O O . GLU A 1 170 ? -8.208 -2.126 25.532 1.00 88.94 170 GLU A O 1
ATOM 1303 N N . SER A 1 171 ? -10.283 -2.679 26.130 1.00 83.19 171 SER A N 1
ATOM 1304 C CA . SER A 1 171 ? -10.3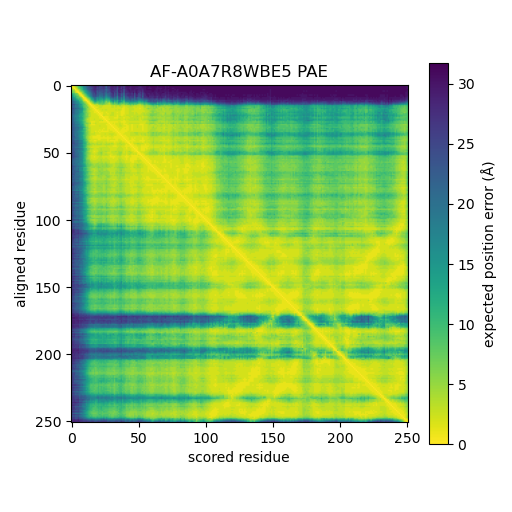00 -1.694 27.217 1.00 83.19 171 SER A CA 1
ATOM 1305 C C . SER A 1 171 ? -9.216 -2.009 28.258 1.00 83.19 171 SER A C 1
ATOM 1307 O O . SER A 1 171 ? -9.122 -3.144 28.735 1.00 83.19 171 SER A O 1
ATOM 1309 N N . GLY A 1 172 ? -8.408 -1.024 28.658 1.00 78.00 172 GLY A N 1
ATOM 1310 C CA . GLY A 1 172 ? -7.325 -1.257 29.614 1.00 78.00 172 GLY A CA 1
ATOM 1311 C C . GLY A 1 172 ? -6.454 -0.048 29.964 1.00 78.00 172 GLY A C 1
ATOM 1312 O O . GLY A 1 172 ? -6.380 0.923 29.223 1.00 78.00 172 GLY A O 1
ATOM 1313 N N . CYS A 1 173 ? -5.798 -0.174 31.125 1.00 73.25 173 CYS A N 1
ATOM 1314 C CA . CYS A 1 173 ? -4.884 0.750 31.817 1.00 73.25 173 CYS A CA 1
ATOM 1315 C C . CYS A 1 173 ? -5.372 2.171 32.176 1.00 73.25 173 CYS A C 1
ATOM 1317 O O . CYS A 1 173 ? -6.229 2.743 31.526 1.00 73.25 173 CYS A O 1
ATOM 1319 N N . ASN A 1 174 ? -4.865 2.730 33.287 1.00 64.06 174 ASN A N 1
ATOM 1320 C CA . ASN A 1 174 ? -5.321 4.021 33.825 1.00 64.06 174 ASN A CA 1
ATOM 1321 C C . ASN A 1 174 ? -4.584 5.184 33.149 1.00 64.06 174 ASN A C 1
ATOM 1323 O O . ASN A 1 174 ? -3.514 5.579 33.615 1.00 64.06 174 ASN A O 1
ATOM 1327 N N . PHE A 1 175 ? -5.169 5.711 32.075 1.00 68.94 175 PHE A N 1
ATOM 1328 C CA . PHE A 1 175 ? -4.678 6.892 31.378 1.00 68.94 175 PHE A CA 1
ATOM 1329 C C . PHE A 1 175 ? -5.808 7.849 31.005 1.00 68.94 175 PHE A C 1
ATOM 1331 O O . PHE A 1 175 ? -6.749 7.472 30.301 1.00 68.94 175 PHE A O 1
ATOM 1338 N N . ASP A 1 176 ? -5.631 9.098 31.424 1.00 63.41 176 ASP A N 1
ATOM 1339 C CA . ASP A 1 176 ? -6.476 10.232 31.078 1.00 63.41 176 ASP A CA 1
ATOM 1340 C C . ASP A 1 176 ? -5.721 10.995 29.984 1.00 63.41 176 ASP A C 1
ATOM 1342 O O . ASP A 1 176 ? -4.618 11.493 30.238 1.00 63.41 176 ASP A O 1
ATOM 1346 N N . GLY A 1 177 ? -6.253 11.091 28.763 1.00 62.41 177 GLY A N 1
ATOM 1347 C CA . GLY A 1 177 ? -5.562 11.888 27.755 1.00 62.41 177 GLY A CA 1
ATOM 1348 C C . GLY A 1 177 ? -5.973 11.716 26.303 1.00 62.41 177 GLY A C 1
ATOM 1349 O O . GLY A 1 177 ? -6.628 10.767 25.889 1.00 62.41 177 GLY A O 1
ATOM 1350 N N . TYR A 1 178 ? -5.503 12.689 25.528 1.00 66.75 178 TYR A N 1
ATOM 1351 C CA . TYR A 1 178 ? -5.569 12.733 24.076 1.00 66.75 178 TYR A CA 1
ATOM 1352 C C . TYR A 1 178 ? -4.467 11.873 23.465 1.00 66.75 178 TYR A C 1
ATOM 1354 O O . TYR A 1 178 ? -3.336 11.849 23.962 1.00 66.75 178 TYR A O 1
ATOM 1362 N N . VAL A 1 179 ? -4.783 11.224 22.351 1.00 69.69 179 VAL A N 1
ATOM 1363 C CA . VAL A 1 179 ? -3.808 10.487 21.571 1.00 69.69 179 VAL A CA 1
ATOM 1364 C C . VAL A 1 179 ? -3.819 11.007 20.138 1.00 69.69 179 VAL A C 1
ATOM 1366 O O . VAL A 1 179 ? -4.783 10.831 19.393 1.00 69.69 179 VAL A O 1
ATOM 1369 N N . ASP A 1 180 ? -2.704 11.622 19.751 1.00 72.62 180 ASP A N 1
ATOM 1370 C CA . ASP A 1 180 ? -2.539 12.185 18.419 1.00 72.62 180 ASP A CA 1
ATOM 1371 C C . ASP A 1 180 ? -1.874 11.179 17.483 1.00 72.62 180 ASP A C 1
ATOM 1373 O O . ASP A 1 180 ? -0.729 10.790 17.704 1.00 72.62 180 ASP A O 1
ATOM 1377 N N . LEU A 1 181 ? -2.584 10.798 16.422 1.00 81.06 181 LEU A N 1
ATOM 1378 C CA . LEU A 1 181 ? -2.047 10.087 15.260 1.00 81.06 181 LEU A CA 1
ATOM 1379 C C . LEU A 1 181 ? -1.166 8.857 15.604 1.00 81.06 181 LEU A C 1
ATOM 1381 O O . LEU A 1 181 ? 0.057 8.919 15.519 1.00 81.06 181 LEU A O 1
ATOM 1385 N N . ILE A 1 182 ? -1.764 7.719 15.962 1.00 88.69 182 ILE A N 1
ATOM 1386 C CA . ILE A 1 182 ? -1.069 6.432 16.178 1.00 88.69 182 ILE A CA 1
ATOM 1387 C C . ILE A 1 182 ? -1.021 5.625 14.881 1.00 88.69 182 ILE A C 1
ATOM 1389 O O . ILE A 1 182 ? -2.024 5.570 14.179 1.00 88.69 182 ILE A O 1
ATOM 1393 N N . THR A 1 183 ? 0.087 4.914 14.642 1.00 92.44 183 THR A N 1
ATOM 1394 C CA . THR A 1 183 ? 0.147 3.789 13.687 1.00 92.44 183 THR A CA 1
ATOM 1395 C C . THR A 1 183 ? 0.117 2.452 14.428 1.00 92.44 183 THR A C 1
ATOM 1397 O O . THR A 1 183 ? 0.873 2.268 15.387 1.00 92.44 183 THR A O 1
ATOM 1400 N N . ILE A 1 184 ? -0.724 1.524 13.981 1.00 93.31 184 ILE A N 1
ATOM 1401 C CA . ILE A 1 184 ? -0.894 0.181 14.545 1.00 93.31 184 ILE A CA 1
ATOM 1402 C C . ILE A 1 184 ? -0.545 -0.853 13.478 1.00 93.31 184 ILE A C 1
ATOM 1404 O O . ILE A 1 184 ? -1.120 -0.820 12.395 1.00 93.31 184 ILE A O 1
ATOM 1408 N N . ASP A 1 185 ? 0.375 -1.748 13.818 1.00 94.94 185 ASP A N 1
ATOM 1409 C CA . ASP A 1 185 ? 1.012 -2.730 12.936 1.00 94.94 185 ASP A CA 1
ATOM 1410 C C . ASP A 1 185 ? 1.568 -3.880 13.803 1.00 94.94 185 ASP A C 1
ATOM 1412 O O . ASP A 1 185 ? 2.180 -3.626 14.845 1.00 94.94 185 ASP A O 1
ATOM 1416 N N . GLU A 1 186 ? 1.389 -5.150 13.418 1.00 92.44 186 GLU A N 1
ATOM 1417 C CA . GLU A 1 186 ? 2.035 -6.283 14.107 1.00 92.44 186 GLU A CA 1
ATOM 1418 C C . GLU A 1 186 ? 3.568 -6.227 14.134 1.00 92.44 186 GLU A C 1
ATOM 1420 O O . GLU A 1 186 ? 4.180 -6.805 15.036 1.00 92.44 186 GLU A O 1
ATOM 1425 N N . GLY A 1 187 ? 4.190 -5.536 13.179 1.00 91.81 187 GLY A N 1
ATOM 1426 C CA . GLY A 1 187 ? 5.615 -5.218 13.137 1.00 91.81 187 GLY A CA 1
ATOM 1427 C C . GLY A 1 187 ? 6.019 -4.071 14.068 1.00 91.81 187 GLY A C 1
ATOM 1428 O O . GLY A 1 187 ? 7.197 -3.698 14.109 1.00 91.81 187 GLY A O 1
ATOM 1429 N N . GLY A 1 188 ? 5.068 -3.527 14.834 1.00 90.00 188 GLY A N 1
ATOM 1430 C CA . GLY A 1 188 ? 5.242 -2.389 15.723 1.00 90.00 188 GLY A CA 1
ATOM 1431 C C . GLY A 1 188 ? 6.415 -2.521 16.692 1.00 90.00 188 GLY A C 1
ATOM 1432 O O . GLY A 1 188 ? 6.625 -3.541 17.346 1.00 90.00 188 GLY A O 1
ATOM 1433 N N . THR A 1 189 ? 7.188 -1.444 16.831 1.00 91.38 189 THR A N 1
ATOM 1434 C CA . THR A 1 189 ? 8.375 -1.400 17.709 1.00 91.38 189 THR A CA 1
ATOM 1435 C C . THR A 1 189 ? 8.119 -0.685 19.035 1.00 91.38 189 THR A C 1
ATOM 1437 O O . THR A 1 189 ? 8.946 -0.752 19.944 1.00 91.38 189 THR A O 1
ATOM 1440 N N . ALA A 1 190 ? 6.961 -0.035 19.173 1.00 87.56 190 ALA A N 1
ATOM 1441 C CA . ALA A 1 190 ? 6.549 0.711 20.357 1.00 87.56 190 ALA A CA 1
ATOM 1442 C C . ALA A 1 190 ? 5.881 -0.159 21.442 1.00 87.56 190 ALA A C 1
ATOM 1444 O O . ALA A 1 190 ? 5.375 0.374 22.429 1.00 87.56 190 ALA A O 1
ATOM 1445 N N . GLY A 1 191 ? 5.868 -1.486 21.269 1.00 88.19 191 GLY A N 1
ATOM 1446 C CA . GLY A 1 191 ? 5.151 -2.425 22.137 1.00 88.19 191 GLY A CA 1
ATOM 1447 C C . GLY A 1 191 ? 3.660 -2.527 21.802 1.00 88.19 191 GLY A C 1
ATOM 1448 O O . GLY A 1 191 ? 3.203 -1.977 20.799 1.00 88.19 191 GLY A O 1
ATOM 1449 N N . ASN A 1 192 ? 2.894 -3.248 22.626 1.00 88.62 192 ASN A N 1
ATOM 1450 C CA . ASN A 1 192 ? 1.467 -3.455 22.373 1.00 88.62 192 ASN A CA 1
ATOM 1451 C C . ASN A 1 192 ? 0.683 -2.150 22.517 1.00 88.62 192 ASN A C 1
ATOM 1453 O O . ASN A 1 192 ? 0.848 -1.413 23.488 1.00 88.62 192 ASN A O 1
ATOM 1457 N N . PHE A 1 193 ? -0.237 -1.907 21.589 1.00 87.75 193 PHE A N 1
ATOM 1458 C CA . PHE A 1 193 ? -1.191 -0.807 21.647 1.00 87.75 193 PHE A CA 1
ATOM 1459 C C . PHE A 1 193 ? -2.085 -0.908 22.893 1.00 87.75 193 PHE A C 1
ATOM 1461 O O . PHE A 1 193 ? -2.450 0.106 23.487 1.00 87.75 193 PHE A O 1
ATOM 1468 N N . GLN A 1 194 ? -2.354 -2.132 23.358 1.00 85.62 194 GLN A N 1
ATOM 1469 C CA . GLN A 1 194 ? -3.050 -2.395 24.618 1.00 85.62 194 GLN A CA 1
ATOM 1470 C C . GLN A 1 194 ? -2.375 -1.755 25.841 1.00 85.62 194 GLN A C 1
ATOM 1472 O O . GLN A 1 194 ? -3.063 -1.320 26.767 1.00 85.62 194 GLN A O 1
ATOM 1477 N N . ASP A 1 195 ? -1.042 -1.702 25.843 1.00 81.81 195 ASP A N 1
ATOM 1478 C CA . ASP A 1 195 ? -0.227 -1.266 26.982 1.00 81.81 195 ASP A CA 1
ATOM 1479 C C . ASP A 1 195 ? 0.023 0.252 26.970 1.00 81.81 195 ASP A C 1
ATOM 1481 O O . ASP A 1 195 ? 0.821 0.779 27.753 1.00 81.81 195 ASP A O 1
ATOM 1485 N N . LEU A 1 196 ? -0.640 0.980 26.068 1.00 78.75 196 LEU A N 1
ATOM 1486 C CA . LEU A 1 196 ? -0.461 2.411 25.923 1.00 78.75 196 LEU A CA 1
ATOM 1487 C C . LEU A 1 196 ? -1.221 3.198 26.999 1.00 78.75 196 LEU A C 1
ATOM 1489 O O . LEU A 1 196 ? -2.442 3.328 26.939 1.00 78.75 196 LEU A O 1
ATOM 1493 N N . CYS A 1 197 ? -0.475 3.784 27.942 1.00 74.00 197 CYS A N 1
ATOM 1494 C CA . CYS A 1 197 ? -1.059 4.374 29.155 1.00 74.00 197 CYS A CA 1
ATOM 1495 C C . CYS A 1 197 ? -0.562 5.780 29.515 1.00 74.00 197 CYS A C 1
ATOM 1497 O O . CYS A 1 197 ? -0.765 6.214 30.643 1.00 74.00 197 CYS A O 1
ATOM 1499 N N . ASN A 1 198 ? 0.144 6.475 28.620 1.00 68.81 198 ASN A N 1
ATOM 1500 C CA . ASN A 1 198 ? 0.714 7.799 28.928 1.00 68.81 198 ASN A CA 1
ATOM 1501 C C . ASN A 1 198 ? 0.585 8.814 27.782 1.00 68.81 198 ASN A C 1
ATOM 1503 O O . ASN A 1 198 ? 0.583 10.016 28.031 1.00 68.81 198 ASN A O 1
ATOM 1507 N N . SER A 1 199 ? 0.594 8.336 26.538 1.00 71.12 199 SER A N 1
ATOM 1508 C CA . SER A 1 199 ? 0.372 9.032 25.257 1.00 71.12 199 SER A CA 1
ATOM 1509 C C . SER A 1 199 ? 1.109 8.223 24.188 1.00 71.12 199 SER A C 1
ATOM 1511 O O . SER A 1 199 ? 2.212 7.738 24.447 1.00 71.12 199 SER A O 1
ATOM 1513 N N . ALA A 1 200 ? 0.510 8.050 23.009 1.00 70.75 200 ALA A N 1
ATOM 1514 C CA . ALA A 1 200 ? 1.227 7.589 21.819 1.00 70.75 200 ALA A CA 1
ATOM 1515 C C . ALA A 1 200 ? 1.144 8.646 20.740 1.00 70.75 200 ALA A C 1
ATOM 1517 O O . ALA A 1 200 ? 0.175 9.400 20.664 1.00 70.75 200 ALA A O 1
ATOM 1518 N N . THR A 1 201 ? 2.158 8.614 19.892 1.00 78.62 201 THR A N 1
ATOM 1519 C CA . THR A 1 201 ? 2.219 9.335 18.634 1.00 78.62 201 THR A CA 1
ATOM 1520 C C . THR A 1 201 ? 3.002 8.486 17.651 1.00 78.62 201 THR A C 1
ATOM 1522 O O . THR A 1 201 ? 3.989 7.850 18.024 1.00 78.62 201 THR A O 1
ATOM 1525 N N . SER A 1 202 ? 2.607 8.520 16.391 1.00 79.19 202 SER A N 1
ATOM 1526 C CA . SER A 1 202 ? 3.387 7.979 15.290 1.00 79.19 202 SER A CA 1
ATOM 1527 C C . SER A 1 202 ? 4.498 8.957 14.889 1.00 79.19 202 SER A C 1
ATOM 1529 O O . SER A 1 202 ? 4.247 10.165 14.826 1.00 79.19 202 SER A O 1
ATOM 1531 N N . PRO A 1 203 ? 5.698 8.475 14.518 1.00 80.44 203 PRO A N 1
ATOM 1532 C CA . PRO A 1 203 ? 6.296 7.177 14.859 1.00 80.44 203 PRO A CA 1
ATOM 1533 C C . PRO A 1 203 ? 6.854 7.167 16.303 1.00 80.44 203 PRO A C 1
ATOM 1535 O O . PRO A 1 203 ? 7.241 8.233 16.797 1.00 80.44 203 PRO A O 1
ATOM 1538 N N . PRO A 1 204 ? 7.003 5.996 16.969 1.00 82.38 204 PRO A N 1
ATOM 1539 C CA . PRO A 1 204 ? 6.931 4.612 16.447 1.00 82.38 204 PRO A CA 1
ATOM 1540 C C . PRO A 1 204 ? 5.517 3.979 16.377 1.00 82.38 204 PRO A C 1
ATOM 1542 O O . PRO A 1 204 ? 4.566 4.526 16.922 1.00 82.38 204 PRO A O 1
ATOM 1545 N N . SER A 1 205 ? 5.379 2.829 15.692 1.00 91.00 205 SER A N 1
ATOM 1546 C CA . SER A 1 205 ? 4.127 2.050 15.556 1.00 91.00 205 SER A CA 1
ATOM 1547 C C . SER A 1 205 ? 3.921 1.019 16.677 1.00 91.00 205 SER A C 1
ATOM 1549 O O . SER A 1 205 ? 4.893 0.508 17.242 1.00 91.00 205 SER A O 1
ATOM 1551 N N . HIS A 1 206 ? 2.662 0.695 16.986 1.00 92.06 206 HIS A N 1
ATOM 1552 C CA . HIS A 1 206 ? 2.250 -0.184 18.090 1.00 92.06 206 HIS A CA 1
ATOM 1553 C C . HIS A 1 206 ? 1.625 -1.501 17.613 1.00 92.06 206 HIS A C 1
ATOM 1555 O O . HIS A 1 206 ? 0.941 -1.531 16.600 1.00 92.06 206 HIS A O 1
ATOM 1561 N N . ILE A 1 207 ? 1.787 -2.571 18.393 1.00 93.75 207 ILE A N 1
ATOM 1562 C CA . ILE A 1 207 ? 1.298 -3.919 18.063 1.00 93.75 207 ILE A CA 1
ATOM 1563 C C . ILE A 1 207 ? -0.183 -4.069 18.468 1.00 93.75 207 ILE A C 1
ATOM 1565 O O . ILE A 1 207 ? -0.511 -3.788 19.622 1.00 93.75 207 ILE A O 1
ATOM 1569 N N . PRO A 1 208 ? -1.093 -4.517 17.584 1.00 95.00 208 PRO A N 1
ATOM 1570 C CA . PRO A 1 208 ? -2.502 -4.733 17.923 1.00 95.00 208 PRO A CA 1
ATOM 1571 C C . PRO A 1 208 ? -2.702 -5.905 18.904 1.00 95.00 208 PRO A C 1
ATOM 1573 O O . PRO A 1 208 ? -1.868 -6.808 18.983 1.00 95.00 208 PRO A O 1
ATOM 1576 N N . SER A 1 209 ? -3.835 -5.942 19.617 1.00 94.88 209 SER A N 1
ATOM 1577 C CA . SER A 1 209 ? -4.179 -7.064 20.516 1.00 94.88 209 SER A CA 1
ATOM 1578 C C . SER A 1 209 ? -4.308 -8.402 19.778 1.00 94.88 209 SER A C 1
ATOM 1580 O O . SER A 1 209 ? -3.951 -9.449 20.320 1.00 94.88 209 SER A O 1
ATOM 1582 N N . THR A 1 210 ? -4.783 -8.382 18.531 1.00 96.25 210 THR A N 1
ATOM 1583 C CA . THR A 1 210 ? -4.724 -9.525 17.610 1.00 96.25 210 THR A CA 1
ATOM 1584 C C . THR A 1 210 ? -4.039 -9.128 16.297 1.00 96.25 210 THR A C 1
ATOM 1586 O O . THR A 1 210 ? -4.244 -8.007 15.844 1.00 96.25 210 THR A O 1
ATOM 1589 N N . PRO A 1 211 ? -3.259 -10.009 15.643 1.00 96.69 211 PRO A N 1
ATOM 1590 C CA . PRO A 1 211 ? -2.515 -9.649 14.426 1.00 96.69 211 PRO A CA 1
ATOM 1591 C C . PRO A 1 211 ? -3.401 -9.147 13.271 1.00 96.69 211 PRO A C 1
ATOM 1593 O O . PRO A 1 211 ? -4.496 -9.681 13.072 1.00 96.69 211 PRO A O 1
ATOM 1596 N N . LEU A 1 212 ? -2.925 -8.183 12.465 1.00 97.81 212 LEU A N 1
ATOM 1597 C CA . LEU A 1 212 ? -3.637 -7.731 11.255 1.00 97.81 212 LEU A CA 1
ATOM 1598 C C . LEU A 1 212 ? -3.435 -8.688 10.076 1.00 97.81 212 LEU A C 1
ATOM 1600 O O . LEU A 1 212 ? -4.278 -8.733 9.182 1.00 97.81 212 LEU A O 1
ATOM 1604 N N . SER A 1 213 ? -2.437 -9.573 10.139 1.00 96.94 213 SER A N 1
ATOM 1605 C CA . SER A 1 213 ? -2.279 -10.706 9.211 1.00 96.94 213 SER A CA 1
ATOM 1606 C C . SER A 1 213 ? -3.507 -11.618 9.028 1.00 96.94 213 SER A C 1
ATOM 1608 O O . SER A 1 213 ? -3.534 -12.409 8.084 1.00 96.94 213 SER A O 1
ATOM 1610 N N . VAL A 1 214 ? -4.561 -11.497 9.851 1.00 97.75 214 VAL A N 1
ATOM 1611 C CA . VAL A 1 214 ? -5.885 -12.100 9.581 1.00 97.75 214 VAL A CA 1
ATOM 1612 C C . VAL A 1 214 ? -6.470 -11.666 8.227 1.00 97.75 214 VAL A C 1
ATOM 1614 O O . VAL A 1 214 ? -7.288 -12.380 7.646 1.00 97.75 214 VAL A O 1
ATOM 1617 N N . PHE A 1 215 ? -6.043 -10.514 7.708 1.00 97.88 215 PHE A N 1
ATOM 1618 C CA . PHE A 1 215 ? -6.469 -9.985 6.418 1.00 97.88 215 PHE A CA 1
ATOM 1619 C C . PHE A 1 215 ? -5.603 -10.459 5.243 1.00 97.88 215 PHE A C 1
ATOM 1621 O O . PHE A 1 215 ? -5.977 -10.235 4.091 1.00 97.88 215 PHE A O 1
ATOM 1628 N N . ASN A 1 216 ? -4.482 -11.141 5.493 1.00 97.00 216 ASN A N 1
ATOM 1629 C CA . ASN A 1 216 ? -3.554 -11.537 4.436 1.00 97.00 216 ASN A CA 1
ATOM 1630 C C . ASN A 1 216 ? -4.203 -12.521 3.455 1.00 97.00 216 ASN A C 1
ATOM 1632 O O . ASN A 1 216 ? -4.833 -13.508 3.835 1.00 97.00 216 ASN A O 1
ATOM 1636 N N . GLY A 1 217 ? -4.034 -12.245 2.162 1.00 94.56 217 GLY A N 1
ATOM 1637 C CA . GLY A 1 217 ? -4.633 -12.992 1.057 1.00 94.56 217 GLY A CA 1
ATOM 1638 C C . GLY A 1 217 ? -6.074 -12.598 0.717 1.00 94.56 217 GLY A C 1
ATOM 1639 O O . GLY A 1 217 ? -6.578 -13.041 -0.317 1.00 94.56 217 GLY A O 1
ATOM 1640 N N . LEU A 1 218 ? -6.737 -11.761 1.525 1.00 95.81 218 LEU A N 1
ATOM 1641 C CA . LEU A 1 218 ? -8.037 -11.186 1.169 1.00 95.81 218 LEU A CA 1
ATOM 1642 C C . LEU A 1 218 ? -7.874 -10.103 0.095 1.00 95.81 218 LEU A C 1
ATOM 1644 O O . LEU A 1 218 ? -6.785 -9.574 -0.120 1.00 95.81 218 LEU A O 1
ATOM 1648 N N . ASN A 1 219 ? -8.967 -9.771 -0.591 1.00 94.19 219 ASN A N 1
ATOM 1649 C CA . ASN A 1 219 ? -9.000 -8.630 -1.503 1.00 94.19 219 ASN A CA 1
ATOM 1650 C C . ASN A 1 219 ? -9.193 -7.340 -0.693 1.00 94.19 219 ASN A C 1
ATOM 1652 O O . ASN A 1 219 ? -10.044 -7.296 0.186 1.00 94.19 219 ASN A O 1
ATOM 1656 N N . SER A 1 220 ? -8.419 -6.297 -0.977 1.00 95.06 220 SER A N 1
ATOM 1657 C CA . SER A 1 220 ? -8.468 -5.031 -0.245 1.00 95.06 220 SER A CA 1
ATOM 1658 C C . SER A 1 220 ? -9.688 -4.166 -0.553 1.00 95.06 220 SER A C 1
ATOM 1660 O O . SER A 1 220 ? -10.072 -3.357 0.291 1.00 95.06 220 SER A O 1
ATOM 1662 N N . CYS A 1 221 ? -10.281 -4.273 -1.748 1.00 95.25 221 CYS A N 1
ATOM 1663 C CA . CYS A 1 221 ? -11.388 -3.393 -2.122 1.00 95.25 221 CYS A CA 1
ATOM 1664 C C . CYS A 1 221 ? -12.691 -3.755 -1.409 1.00 95.25 221 CYS A C 1
ATOM 1666 O O . CYS A 1 221 ? -12.933 -4.911 -1.065 1.00 95.25 221 CYS A O 1
ATOM 1668 N N . GLY A 1 222 ? -13.544 -2.756 -1.211 1.00 96.00 222 GLY A N 1
ATOM 1669 C CA . GLY A 1 222 ? -14.786 -2.876 -0.458 1.00 96.00 222 GLY A CA 1
ATOM 1670 C C . GLY A 1 222 ? -14.746 -2.067 0.830 1.00 96.00 222 GLY A C 1
ATOM 1671 O O . GLY A 1 222 ? -14.066 -1.040 0.922 1.00 96.00 222 GLY A O 1
ATOM 1672 N N . THR A 1 223 ? -15.521 -2.511 1.814 1.00 97.38 223 THR A N 1
ATOM 1673 C CA . THR A 1 223 ? -15.783 -1.734 3.024 1.00 97.38 223 THR A CA 1
ATOM 1674 C C . THR A 1 223 ? -15.068 -2.304 4.245 1.00 97.38 223 THR A C 1
ATOM 1676 O O . THR A 1 223 ? -15.215 -3.479 4.596 1.00 97.38 223 THR A O 1
ATOM 1679 N N . TRP A 1 224 ? -14.339 -1.429 4.930 1.00 98.25 224 TRP A N 1
ATOM 1680 C CA . TRP A 1 224 ? -13.664 -1.685 6.193 1.00 98.25 224 TRP A CA 1
ATOM 1681 C C . TRP A 1 224 ? -14.332 -0.867 7.298 1.00 98.25 224 TRP A C 1
ATOM 1683 O O . TRP A 1 224 ? -14.500 0.345 7.167 1.00 98.25 224 TRP A O 1
ATOM 1693 N N . ASN A 1 225 ? -14.714 -1.519 8.390 1.00 97.69 225 ASN A N 1
ATOM 1694 C CA . ASN A 1 225 ? -15.357 -0.876 9.529 1.00 97.69 225 ASN A CA 1
ATOM 1695 C C . ASN A 1 225 ? -14.385 -0.793 10.700 1.00 97.69 225 ASN A C 1
ATOM 1697 O O . ASN A 1 225 ? -14.038 -1.816 11.290 1.00 97.69 225 ASN A O 1
ATOM 1701 N N . LEU A 1 226 ? -14.004 0.427 11.076 1.00 97.81 226 LEU A N 1
ATOM 1702 C CA . LEU A 1 226 ? -13.381 0.689 12.369 1.00 97.81 226 LEU A CA 1
ATOM 1703 C C . LEU A 1 226 ? -14.486 0.971 13.387 1.00 97.81 226 LEU A C 1
ATOM 1705 O O . LEU A 1 226 ? -15.210 1.960 13.269 1.00 97.81 226 LEU A O 1
ATOM 1709 N N . SER A 1 227 ? -14.607 0.106 14.386 1.00 97.50 227 SER A N 1
ATOM 1710 C CA . SER A 1 227 ? -15.539 0.250 15.501 1.00 97.50 227 SER A CA 1
ATOM 1711 C C . SER A 1 227 ? -14.792 0.627 16.770 1.00 97.50 227 SER A C 1
ATOM 1713 O O . SER A 1 227 ? -13.756 0.038 17.076 1.00 97.50 227 SER A O 1
ATOM 1715 N N . ILE A 1 228 ? -15.345 1.588 17.501 1.00 96.00 228 ILE A N 1
ATOM 1716 C CA . ILE A 1 228 ? -14.862 2.035 18.804 1.00 96.00 228 ILE A CA 1
ATOM 1717 C C . ILE A 1 228 ? -16.011 1.892 19.789 1.00 96.00 228 ILE A C 1
ATOM 1719 O O . ILE A 1 228 ? -17.086 2.436 19.544 1.00 96.00 228 ILE A O 1
ATOM 1723 N N . TYR A 1 229 ? -15.804 1.167 20.879 1.00 95.75 229 TYR A N 1
ATOM 1724 C CA . TYR A 1 229 ? -16.796 1.017 21.939 1.00 95.75 229 TYR A CA 1
ATOM 1725 C C . TYR A 1 229 ? -16.265 1.605 23.240 1.00 95.75 229 TYR A C 1
ATOM 1727 O O . TYR A 1 229 ? -15.177 1.237 23.674 1.00 95.75 229 TYR A O 1
ATOM 1735 N N . ASP A 1 230 ? -17.036 2.504 23.846 1.00 94.38 230 ASP A N 1
ATOM 1736 C CA . ASP A 1 230 ? -16.757 3.026 25.181 1.00 94.38 230 ASP A CA 1
ATOM 1737 C C . ASP A 1 230 ? -17.410 2.126 26.241 1.00 94.38 230 ASP A C 1
ATOM 1739 O O . ASP A 1 230 ? -18.638 2.022 26.325 1.00 94.38 230 ASP A O 1
ATOM 1743 N N . ASN A 1 231 ? -16.584 1.436 27.028 1.00 92.31 231 ASN A N 1
ATOM 1744 C CA . ASN A 1 231 ? -17.029 0.474 28.035 1.00 92.31 231 ASN A CA 1
ATOM 1745 C C . ASN A 1 231 ? -17.517 1.098 29.347 1.00 92.31 231 ASN A C 1
ATOM 1747 O O . ASN A 1 231 ? -18.043 0.358 30.184 1.00 92.31 231 ASN A O 1
ATOM 1751 N N . PHE A 1 232 ? -17.331 2.399 29.567 1.00 89.19 232 PHE A N 1
ATOM 1752 C CA . PHE A 1 232 ? -17.660 3.036 30.839 1.00 89.19 232 PHE A CA 1
ATOM 1753 C C . PHE A 1 232 ? -18.536 4.273 30.629 1.00 89.19 232 PHE A C 1
ATOM 1755 O O . PHE A 1 232 ? -19.040 4.527 29.540 1.00 89.19 232 PHE A O 1
ATOM 1762 N N . SER A 1 233 ? -18.885 4.937 31.731 1.00 91.12 233 SER A N 1
ATOM 1763 C CA . SER A 1 233 ? -19.766 6.102 31.715 1.00 91.12 233 SER A CA 1
ATOM 1764 C C . SER A 1 233 ? -19.092 7.307 32.341 1.00 91.12 233 SER A C 1
ATOM 1766 O O . SER A 1 233 ? -18.398 7.163 33.348 1.00 91.12 233 SER A O 1
ATOM 1768 N N . GLY A 1 234 ? -19.453 8.493 31.858 1.00 87.31 234 GLY A N 1
ATOM 1769 C CA . GLY A 1 234 ? -18.967 9.771 32.368 1.00 87.31 234 GLY A CA 1
ATOM 1770 C C . GLY A 1 234 ? -17.915 10.419 31.480 1.00 87.31 234 GLY A C 1
ATOM 1771 O O . GLY A 1 234 ? -17.440 11.500 31.834 1.00 87.31 234 GLY A O 1
ATOM 1772 N N . ASP A 1 235 ? -17.611 9.807 30.337 1.00 88.06 235 ASP A N 1
ATOM 1773 C CA . ASP A 1 235 ? -16.520 10.186 29.465 1.00 88.06 235 ASP A CA 1
ATOM 1774 C C . ASP A 1 235 ? -16.998 10.378 28.029 1.00 88.06 235 ASP A C 1
ATOM 1776 O O . ASP A 1 235 ? -18.094 10.006 27.615 1.00 88.06 235 ASP A O 1
ATOM 1780 N N . SER A 1 236 ? -16.228 11.148 27.275 1.00 89.50 236 SER A N 1
ATOM 1781 C CA . SER A 1 236 ? -16.566 11.383 25.881 1.00 89.50 236 SER A CA 1
ATOM 1782 C C . SER A 1 236 ? -15.333 11.742 25.094 1.00 89.50 236 SER A C 1
ATOM 1784 O O . SER A 1 236 ? -14.305 12.179 25.625 1.00 89.50 236 SER A O 1
ATOM 1786 N N . GLY A 1 237 ? -15.459 11.589 23.789 1.00 91.44 237 GLY A N 1
ATOM 1787 C CA . GLY A 1 237 ? -14.377 11.905 22.895 1.00 91.44 237 GLY A CA 1
ATOM 1788 C C . GLY A 1 237 ? -14.801 11.912 21.449 1.00 91.44 237 GLY A C 1
ATOM 1789 O O . GLY A 1 237 ? -15.986 11.986 21.119 1.00 91.44 237 GLY A O 1
ATOM 1790 N N . THR A 1 238 ? -13.809 11.858 20.580 1.00 93.88 238 THR A N 1
ATOM 1791 C CA . THR A 1 238 ? -13.999 11.940 19.144 1.00 93.88 238 THR A CA 1
ATOM 1792 C C . THR A 1 238 ? -12.986 11.080 18.406 1.00 93.88 238 THR A C 1
ATOM 1794 O O . THR A 1 238 ? -11.802 11.045 18.738 1.00 93.88 238 THR A O 1
ATOM 1797 N N . LEU A 1 239 ? -13.459 10.400 17.364 1.00 93.88 239 LEU A N 1
ATOM 1798 C CA . LEU A 1 239 ? -12.614 9.839 16.317 1.00 93.88 239 LEU A CA 1
ATOM 1799 C C . LEU A 1 239 ? -12.454 10.882 15.212 1.00 93.88 239 LEU A C 1
ATOM 1801 O O . LEU A 1 239 ? -13.395 11.131 14.449 1.00 93.88 239 LEU A O 1
ATOM 1805 N N . GLU A 1 240 ? -11.258 11.450 15.123 1.00 92.69 240 GLU A N 1
ATOM 1806 C CA . GLU A 1 240 ? -10.912 12.521 14.186 1.00 92.69 240 GLU A CA 1
ATOM 1807 C C . GLU A 1 240 ? -10.449 11.965 12.838 1.00 92.69 240 GLU A C 1
ATOM 1809 O O . GLU A 1 240 ? -10.813 12.487 11.787 1.00 92.69 240 GLU A O 1
ATOM 1814 N N . HIS A 1 241 ? -9.672 10.879 12.853 1.00 93.31 241 HIS A N 1
ATOM 1815 C CA . HIS A 1 241 ? -9.047 10.346 11.647 1.00 93.31 241 HIS A CA 1
ATOM 1816 C C . HIS A 1 241 ? -8.915 8.826 11.683 1.00 93.31 241 HIS A C 1
ATOM 1818 O O . HIS A 1 241 ? -8.613 8.250 12.727 1.00 93.31 241 HIS A O 1
ATOM 1824 N N . VAL A 1 242 ? -9.095 8.201 10.520 1.00 95.19 242 VAL A N 1
ATOM 1825 C CA . VAL A 1 242 ? -8.689 6.820 10.260 1.00 95.19 242 VAL A CA 1
ATOM 1826 C C . VAL A 1 242 ? -8.180 6.702 8.828 1.00 95.19 242 VAL A C 1
ATOM 1828 O O . VAL A 1 242 ? -8.770 7.247 7.890 1.00 95.19 242 VAL A O 1
ATOM 1831 N N . GLU A 1 243 ? -7.116 5.940 8.669 1.00 96.38 243 GLU A N 1
ATOM 1832 C CA . GLU A 1 243 ? -6.542 5.565 7.392 1.00 96.38 243 GLU A CA 1
ATOM 1833 C C . GLU A 1 243 ? -6.007 4.136 7.497 1.00 96.38 243 GLU A C 1
ATOM 1835 O O . GLU A 1 243 ? -5.476 3.731 8.531 1.00 96.38 243 GLU A O 1
ATOM 1840 N N . LEU A 1 244 ? -6.183 3.360 6.432 1.00 97.50 244 LEU A N 1
ATOM 1841 C CA . LEU A 1 244 ? -5.578 2.045 6.283 1.00 97.50 244 LEU A CA 1
ATOM 1842 C C . LEU A 1 244 ? -4.454 2.151 5.265 1.00 97.50 244 LEU A C 1
ATOM 1844 O O . LEU A 1 244 ? -4.680 2.626 4.149 1.00 97.50 244 LEU A O 1
ATOM 1848 N N . VAL A 1 245 ? -3.274 1.669 5.633 1.00 96.44 245 VAL A N 1
ATOM 1849 C CA . VAL A 1 245 ? -2.136 1.532 4.729 1.00 96.44 245 VAL A CA 1
ATOM 1850 C C . VAL A 1 245 ? -1.995 0.059 4.386 1.00 96.44 245 VAL A C 1
ATOM 1852 O O . VAL A 1 245 ? -1.664 -0.763 5.228 1.00 96.44 245 VAL A O 1
ATOM 1855 N N . ILE A 1 246 ? -2.299 -0.290 3.143 1.00 96.19 246 ILE A N 1
ATOM 1856 C CA . ILE A 1 246 ? -2.324 -1.668 2.660 1.00 96.19 246 ILE A CA 1
ATOM 1857 C C . ILE A 1 246 ? -1.092 -1.912 1.805 1.00 96.19 246 ILE A C 1
ATOM 1859 O O . ILE A 1 246 ? -0.905 -1.258 0.774 1.00 96.19 246 ILE A O 1
ATOM 1863 N N . ARG A 1 247 ? -0.290 -2.912 2.174 1.00 95.19 247 ARG A N 1
ATOM 1864 C CA . ARG A 1 247 ? 0.769 -3.430 1.309 1.00 95.19 247 ARG A CA 1
ATOM 1865 C C . ARG A 1 247 ? 0.260 -4.612 0.502 1.00 95.19 247 ARG A C 1
ATOM 1867 O O . ARG A 1 247 ? -0.441 -5.490 1.000 1.00 95.19 247 ARG A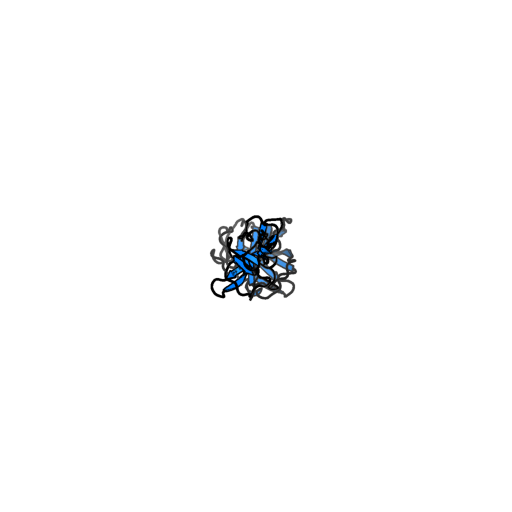 O 1
ATOM 1874 N N . THR A 1 248 ? 0.672 -4.667 -0.751 1.00 93.19 248 THR A N 1
ATOM 1875 C CA . THR A 1 248 ? 0.438 -5.791 -1.655 1.00 93.19 248 THR A CA 1
ATOM 1876 C C . THR A 1 248 ? 1.721 -6.129 -2.410 1.00 93.19 248 THR A C 1
ATOM 1878 O O . THR A 1 248 ? 2.742 -5.455 -2.280 1.00 93.19 248 THR A O 1
ATOM 1881 N N . GLY A 1 249 ? 1.703 -7.197 -3.194 1.00 85.94 249 GLY A N 1
ATOM 1882 C CA . GLY A 1 249 ? 2.871 -7.648 -3.924 1.00 85.94 249 GLY A CA 1
ATOM 1883 C C . GLY A 1 249 ? 2.618 -8.923 -4.705 1.00 85.94 249 GLY A C 1
ATOM 1884 O O . GLY A 1 249 ? 1.502 -9.433 -4.782 1.00 85.94 249 GLY A O 1
ATOM 1885 N N . THR A 1 250 ? 3.694 -9.439 -5.288 1.00 70.31 250 THR A N 1
ATOM 1886 C CA . THR A 1 250 ? 3.706 -10.807 -5.812 1.00 70.31 250 THR A CA 1
ATOM 1887 C C . THR A 1 250 ? 3.981 -11.751 -4.644 1.00 70.31 250 THR A C 1
ATOM 1889 O O . THR A 1 250 ? 4.944 -11.540 -3.907 1.00 70.31 250 THR A O 1
ATOM 1892 N N . VAL A 1 251 ? 3.082 -12.720 -4.442 1.00 49.94 251 VAL A N 1
ATOM 1893 C CA . VAL A 1 251 ? 3.235 -13.818 -3.470 1.00 49.94 251 VAL A CA 1
ATOM 1894 C C . VAL A 1 251 ? 4.341 -14.784 -3.871 1.00 49.94 251 VAL A C 1
ATOM 1896 O O . VAL A 1 251 ? 4.509 -15.013 -5.092 1.00 49.94 251 VAL A O 1
#

Mean predicted aligned error: 8.22 Å